Protein AF-A0A954LJE1-F1 (afdb_monomer_lite)

pLDDT: mean 83.96, std 15.42, range [31.02, 98.69]

Foldseek 3Di:
DPPDVPLLVVCLVPVLDLVSLQVVLVVCVVVVVPLLSVLLVLQNVLVVCCVVCVDPSNVVSVVSNCVSCVPCVCVVLVPPPVCVVQDDPVAWDFDDGSSFRAEIEHEPVVCLVCVLVSCVSGVNHQEYEYEPQAPCLQVLLADLSLQSHQHYEYPYDYDLVSLLSNLARLSNQNHAEYEYEDDDDDDDDLLSSLLSNLQRPNHPNHQAYEDEYQVQPDPVVSQVSQVSSCVSNVHNHYDYDYNPPPPDPDDPDDAFWDWDADPVGWTKIWGWDVPDVVIWIWIWTAHPVRHTDPDIDIGDDDD

Secondary structure (DSSP, 8-state):
----HHHHHHHHHSTT-SHHHHHHHHHHHHTT-HHHHHHHHHHHHHGGGTT-TTSHHHHHHHHHHHHHHHHHHHHHHT--HHHHTT--TTT-EEEEETTEEEEEEEEHHHHHHHHHHHHHH-TT--EEEEE--TT-HHHHHT-GGGGG-SEEEE-S---HHHHHHHHT-TT-TT--EEEEE----SS--HHHHHHHHHT-SS-TT--EEEEEETT---HHHHHHHHHHHHHHHTSS-EEEEESSS---S--S---S-EEEE-TTS-EEEEEEETTSSS-EEEEEEE-TTSPEEEEEEEEEPP-

Sequence (303 aa):
MPLTDPFIQAIADDPYDDVPRLVFADWLEEQGETERAELIRVQCELEPMRDLYEIERATELHKREEELLREYKDAWLAIPKSYKSHFSWHNVSIEFRRGFPDLFLIPTRTFLEIGSKVLKRFPTIRRLVLFRVHGYGQRLAECKALQHVPELELACWYSDEDAEAIATSPHLSQLQVLELWLGRRGALHNSQLCRIMGASEAWPQLRELTVLNPDGLNEKSRRRLAKVANQAAGREVAVYRRGYPELFPFAADFWYTFPGYLPDGRMAMAAEDHSTDPPSLCVITFNKRGVQTKDTFYVSLPD

Structure (mmCIF, N/CA/C/O backbone):
data_AF-A0A954LJE1-F1
#
_entry.id   AF-A0A954LJE1-F1
#
loop_
_atom_site.group_PDB
_atom_site.id
_atom_site.type_symbol
_atom_site.label_atom_id
_atom_site.label_alt_id
_atom_site.label_comp_id
_atom_site.label_asym_id
_atom_site.label_entity_id
_atom_site.label_seq_id
_atom_site.pdbx_PDB_ins_code
_atom_site.Cartn_x
_atom_site.Cartn_y
_atom_site.Cartn_z
_atom_site.occupancy
_atom_site.B_iso_or_equiv
_atom_site.auth_seq_id
_atom_site.auth_comp_id
_atom_site.auth_asym_id
_atom_site.auth_atom_id
_atom_site.pdbx_PDB_model_num
ATOM 1 N N . MET A 1 1 ? -1.433 -8.700 19.923 1.00 50.72 1 MET A N 1
ATOM 2 C CA . MET A 1 1 ? -2.812 -9.213 19.990 1.00 50.72 1 MET A CA 1
ATOM 3 C C . MET A 1 1 ? -2.944 -10.428 19.077 1.00 50.72 1 MET A C 1
ATOM 5 O O . MET A 1 1 ? -2.757 -10.240 17.879 1.00 50.72 1 MET A O 1
ATOM 9 N N . PRO A 1 2 ? -3.203 -11.647 19.589 1.00 44.56 2 PRO A N 1
ATOM 10 C CA . PRO A 1 2 ? -3.714 -12.741 18.771 1.00 44.56 2 PRO A CA 1
ATOM 11 C C . PRO A 1 2 ? -5.235 -12.549 18.669 1.00 44.56 2 PRO A C 1
ATOM 13 O O . PRO A 1 2 ? -5.995 -13.116 19.444 1.00 44.56 2 PRO A O 1
ATOM 16 N N . LEU A 1 3 ? -5.668 -11.623 17.813 1.00 49.56 3 LEU A N 1
ATOM 17 C CA . LEU A 1 3 ? -7.088 -11.371 17.563 1.00 49.56 3 LEU A CA 1
ATOM 18 C C . LEU A 1 3 ? -7.575 -12.398 16.540 1.00 49.56 3 LEU A C 1
ATOM 20 O O . LEU A 1 3 ? -7.052 -12.418 15.431 1.00 49.56 3 LEU A O 1
ATOM 24 N N . THR A 1 4 ? -8.502 -13.258 16.970 1.00 57.38 4 THR A N 1
ATOM 25 C CA . THR A 1 4 ? -9.500 -13.973 16.150 1.00 57.38 4 THR A CA 1
ATOM 26 C C . THR A 1 4 ? -9.101 -14.246 14.690 1.00 57.38 4 THR A C 1
ATOM 28 O O . THR A 1 4 ? -9.541 -13.567 13.763 1.00 57.38 4 THR A O 1
ATOM 31 N N . ASP A 1 5 ? -8.305 -15.307 14.516 1.00 71.06 5 ASP A N 1
ATOM 32 C CA . ASP A 1 5 ? -7.796 -15.853 13.243 1.00 71.06 5 ASP A CA 1
ATOM 33 C C . ASP A 1 5 ? -8.815 -15.804 12.075 1.00 71.06 5 ASP A C 1
ATOM 35 O O . ASP A 1 5 ? -8.471 -15.284 11.016 1.00 71.06 5 ASP A O 1
ATOM 39 N N . PRO A 1 6 ? -10.102 -16.190 12.248 1.00 85.31 6 PRO A N 1
ATOM 40 C CA . PRO A 1 6 ? -11.026 -16.265 11.115 1.00 85.31 6 PRO A CA 1
ATOM 41 C C . PRO A 1 6 ? -11.419 -14.908 10.520 1.00 85.31 6 PRO A C 1
ATOM 43 O O . PRO A 1 6 ? -11.533 -14.796 9.303 1.00 85.31 6 PRO A O 1
ATOM 46 N N . PHE A 1 7 ? -11.623 -13.874 11.347 1.00 88.94 7 PHE A N 1
ATOM 47 C CA . PHE A 1 7 ? -12.014 -12.550 10.844 1.00 88.94 7 PHE A CA 1
ATOM 48 C C . PHE A 1 7 ? -10.870 -11.906 10.074 1.00 88.94 7 PHE A C 1
ATOM 50 O O . PHE A 1 7 ? -11.056 -11.417 8.966 1.00 88.94 7 PHE A O 1
ATOM 57 N N . ILE A 1 8 ? -9.669 -11.940 10.652 1.00 88.31 8 ILE A N 1
ATOM 58 C CA . ILE A 1 8 ? -8.484 -11.370 10.016 1.00 88.31 8 ILE A CA 1
ATOM 59 C C . ILE A 1 8 ? -8.143 -12.127 8.732 1.00 88.31 8 ILE A C 1
ATOM 61 O O . ILE A 1 8 ? -7.794 -11.489 7.743 1.00 88.31 8 ILE A O 1
ATOM 65 N N . GLN A 1 9 ? -8.291 -13.455 8.725 1.00 88.44 9 GLN A N 1
ATOM 66 C CA . GLN A 1 9 ? -8.097 -14.253 7.521 1.00 88.44 9 GLN A CA 1
ATOM 67 C C . GLN A 1 9 ? -9.116 -13.887 6.435 1.00 88.44 9 GLN A C 1
ATOM 69 O O . GLN A 1 9 ? -8.705 -13.601 5.319 1.00 88.44 9 GLN A O 1
ATOM 74 N N . ALA A 1 10 ? -10.410 -13.781 6.761 1.00 91.75 10 ALA A N 1
ATOM 75 C CA . ALA A 1 10 ? -11.436 -13.377 5.794 1.00 91.75 10 ALA A CA 1
ATOM 76 C C . ALA A 1 10 ? -11.167 -11.984 5.190 1.00 91.75 10 ALA A C 1
ATOM 78 O O . ALA A 1 10 ? -11.330 -11.779 3.991 1.00 91.75 10 ALA A O 1
ATOM 79 N N . ILE A 1 11 ? -10.703 -11.036 6.010 1.00 92.94 11 ILE A N 1
ATOM 80 C CA . ILE A 1 11 ? -10.342 -9.675 5.579 1.00 92.94 11 ILE A CA 1
ATOM 81 C C . ILE A 1 11 ? -9.078 -9.665 4.704 1.00 92.94 11 ILE A C 1
ATOM 83 O O . ILE A 1 11 ? -8.952 -8.817 3.819 1.00 92.94 11 ILE A O 1
ATOM 87 N N . ALA A 1 12 ? -8.129 -10.569 4.965 1.00 89.38 12 ALA A N 1
ATOM 88 C CA . ALA A 1 12 ? -6.913 -10.721 4.169 1.00 89.38 12 ALA A CA 1
ATOM 89 C C . ALA A 1 12 ? -7.170 -11.452 2.838 1.00 89.38 12 ALA A C 1
ATOM 91 O O . ALA A 1 12 ? -6.533 -11.121 1.839 1.00 89.38 12 ALA A O 1
ATOM 92 N N . ASP A 1 13 ? -8.105 -12.406 2.821 1.00 88.81 13 ASP A N 1
ATOM 93 C CA . ASP A 1 13 ? -8.501 -13.162 1.629 1.00 88.81 13 ASP A CA 1
ATOM 94 C C . ASP A 1 13 ? -9.258 -12.283 0.618 1.00 88.81 13 ASP A C 1
ATOM 96 O O . ASP A 1 13 ? -9.052 -12.436 -0.588 1.00 88.81 13 ASP A O 1
ATOM 100 N N . ASP A 1 14 ? -10.073 -11.330 1.093 1.00 88.69 14 ASP A N 1
ATOM 101 C CA . ASP A 1 14 ? -10.706 -10.301 0.256 1.00 88.69 14 ASP A CA 1
ATOM 102 C C . ASP A 1 14 ? -10.420 -8.873 0.774 1.00 88.69 14 ASP A C 1
ATOM 104 O O . ASP A 1 14 ? -11.173 -8.293 1.572 1.00 88.69 14 ASP A O 1
ATOM 108 N N . PRO A 1 15 ? -9.307 -8.254 0.334 1.00 87.06 15 PRO A N 1
ATOM 109 C CA . PRO A 1 15 ? -8.880 -6.969 0.864 1.00 87.06 15 PRO A CA 1
ATOM 110 C C . PRO A 1 15 ? -9.713 -5.766 0.379 1.00 87.06 15 PRO A C 1
ATOM 112 O O . PRO A 1 15 ? -9.520 -4.657 0.887 1.00 87.06 15 PRO A O 1
ATOM 115 N N . TYR A 1 16 ? -10.620 -5.953 -0.586 1.00 87.56 16 TYR A N 1
ATOM 116 C CA . TYR A 1 16 ? -11.467 -4.875 -1.110 1.00 87.56 16 TYR A CA 1
ATOM 117 C C . TYR A 1 16 ? -12.931 -4.984 -0.666 1.00 87.56 16 TYR A C 1
ATOM 119 O O . TYR A 1 16 ? -13.651 -3.999 -0.813 1.00 87.56 16 TYR A O 1
ATOM 127 N N . ASP A 1 17 ? -13.359 -6.125 -0.117 1.00 93.25 17 ASP A N 1
ATOM 128 C CA . ASP A 1 17 ? -14.709 -6.299 0.424 1.00 93.25 17 ASP A CA 1
ATOM 129 C C . ASP A 1 17 ? -14.855 -5.684 1.827 1.00 93.25 17 ASP A C 1
ATOM 131 O O . ASP A 1 17 ? -14.187 -6.074 2.790 1.00 93.25 17 ASP A O 1
ATOM 135 N N . ASP A 1 18 ? -15.759 -4.721 1.971 1.00 96.88 18 ASP A N 1
ATOM 136 C CA . ASP A 1 18 ? -16.034 -4.088 3.259 1.00 96.88 18 ASP A CA 1
ATOM 137 C C . ASP A 1 18 ? -16.899 -4.974 4.175 1.00 96.88 18 ASP A C 1
ATOM 139 O O . ASP A 1 18 ? -16.860 -4.805 5.393 1.00 96.88 18 ASP A O 1
ATOM 143 N N . VAL A 1 19 ? -17.622 -5.971 3.649 1.00 96.31 19 VAL A N 1
ATOM 144 C CA . VAL A 1 19 ? -18.514 -6.842 4.438 1.00 96.31 19 VAL A CA 1
ATOM 145 C C . VAL A 1 19 ? -17.803 -7.534 5.610 1.00 96.31 19 VAL A C 1
ATOM 147 O O . VAL A 1 19 ? -18.247 -7.346 6.747 1.00 96.31 19 VAL A O 1
ATOM 150 N N . PRO A 1 20 ? -16.701 -8.292 5.427 1.00 95.62 20 PRO A N 1
ATOM 151 C CA . PRO A 1 20 ? -16.022 -8.940 6.551 1.00 95.62 20 PRO A CA 1
ATOM 152 C C . PRO A 1 20 ? -15.455 -7.928 7.558 1.00 95.62 20 PRO A C 1
ATOM 154 O O . PRO A 1 20 ? -15.331 -8.239 8.744 1.00 95.62 20 PRO A O 1
ATOM 157 N N . ARG A 1 21 ? -15.149 -6.704 7.111 1.00 96.31 21 ARG A N 1
ATOM 158 C CA . ARG A 1 21 ? -14.645 -5.620 7.964 1.00 96.31 21 ARG A CA 1
ATOM 159 C C . ARG A 1 21 ? -15.755 -5.058 8.845 1.00 96.31 21 ARG A C 1
ATOM 161 O O . ARG A 1 21 ? -15.552 -4.916 10.047 1.00 96.31 21 ARG A O 1
ATOM 168 N N . LEU A 1 22 ? -16.930 -4.802 8.276 1.00 97.56 22 LEU A N 1
ATOM 169 C CA . LEU A 1 22 ? -18.091 -4.294 9.008 1.00 97.56 22 LEU A CA 1
ATOM 170 C C . LEU A 1 22 ? -18.623 -5.318 10.017 1.00 97.56 22 LEU A C 1
ATOM 172 O O . LEU A 1 22 ? -18.879 -4.953 11.159 1.00 97.56 22 LEU A O 1
ATOM 176 N N . VAL A 1 23 ? -18.667 -6.607 9.658 1.00 96.56 23 VAL A N 1
ATOM 177 C CA . VAL A 1 23 ? -19.014 -7.678 10.614 1.00 96.56 23 VAL A CA 1
ATOM 178 C C . VAL A 1 23 ? -18.016 -7.724 11.776 1.00 96.56 23 VAL A C 1
ATOM 180 O O . VAL A 1 23 ? -18.399 -7.906 12.931 1.00 96.56 23 VAL A O 1
ATOM 183 N N . PHE A 1 24 ? -16.722 -7.538 11.500 1.00 95.69 24 PHE A N 1
ATOM 184 C CA . PHE A 1 24 ? -15.717 -7.468 12.557 1.00 95.69 24 PHE A CA 1
ATOM 185 C C . PHE A 1 24 ? -15.852 -6.205 13.420 1.00 95.69 24 PHE A C 1
ATOM 187 O O . PHE A 1 24 ? -15.592 -6.270 14.620 1.00 95.69 24 PHE A O 1
ATOM 194 N N . ALA A 1 25 ? -16.273 -5.075 12.846 1.00 97.38 25 ALA A N 1
ATOM 195 C CA . ALA A 1 25 ? -16.573 -3.861 13.602 1.00 97.38 25 ALA A CA 1
ATOM 196 C C . ALA A 1 25 ? -17.740 -4.076 14.579 1.00 97.38 25 ALA A C 1
ATOM 198 O O . ALA A 1 25 ? -17.614 -3.707 15.743 1.00 97.38 25 ALA A O 1
ATOM 199 N N . ASP A 1 26 ? -18.817 -4.739 14.148 1.00 97.56 26 ASP A N 1
ATOM 200 C CA . ASP A 1 26 ? -19.941 -5.091 15.028 1.00 97.56 26 ASP A CA 1
ATOM 201 C C . ASP A 1 26 ? -19.469 -5.967 16.198 1.00 97.56 26 ASP A C 1
ATOM 203 O O . ASP A 1 26 ? -19.744 -5.674 17.361 1.00 97.56 26 ASP A O 1
ATOM 207 N N . TRP A 1 27 ? -18.661 -6.992 15.908 1.00 95.88 27 TRP A N 1
ATOM 208 C CA . TRP A 1 27 ? -18.078 -7.838 16.949 1.00 95.88 27 TRP A CA 1
ATOM 209 C C . TRP A 1 27 ? -17.175 -7.052 17.914 1.00 95.88 27 TRP A C 1
ATOM 211 O O . TRP A 1 27 ? -17.244 -7.264 19.123 1.00 95.88 27 TRP A O 1
ATOM 221 N N . LEU A 1 28 ? -16.330 -6.142 17.415 1.00 95.75 28 LEU A N 1
ATOM 222 C CA . LEU A 1 28 ? -15.468 -5.304 18.258 1.00 95.75 28 LEU A CA 1
ATOM 223 C C . LEU A 1 28 ? -16.286 -4.423 19.206 1.00 95.75 28 LEU A C 1
ATOM 225 O O . LEU A 1 28 ? -15.952 -4.323 20.385 1.00 95.75 28 LEU A O 1
ATOM 229 N N . GLU A 1 29 ? -17.365 -3.825 18.712 1.00 97.06 29 GLU A N 1
ATOM 230 C CA . GLU A 1 29 ? -18.271 -3.007 19.515 1.00 97.06 29 GLU A CA 1
ATOM 231 C C . GLU A 1 29 ? -18.938 -3.827 20.630 1.00 97.06 29 GLU A C 1
ATOM 233 O O . GLU A 1 29 ? -18.959 -3.387 21.780 1.00 97.06 29 GLU A O 1
ATOM 238 N N . GLU A 1 30 ? -19.365 -5.064 20.346 1.00 96.62 30 GLU A N 1
ATOM 239 C CA . GLU A 1 30 ? -19.864 -6.002 21.365 1.00 96.62 30 GLU A CA 1
ATOM 240 C C . GLU A 1 30 ? -18.806 -6.364 22.424 1.00 96.62 30 GLU A C 1
ATOM 242 O O . GLU A 1 30 ? -19.151 -6.654 23.571 1.00 96.62 30 GLU A O 1
ATOM 247 N N . GLN A 1 31 ? -17.518 -6.344 22.063 1.00 95.00 31 GLN A N 1
ATOM 248 C CA . GLN A 1 31 ? -16.405 -6.547 23.000 1.00 95.00 31 GLN A CA 1
ATOM 249 C C . GLN A 1 31 ? -15.984 -5.264 23.743 1.00 95.00 31 GLN A C 1
ATOM 251 O O . GLN A 1 31 ? -15.065 -5.313 24.562 1.00 95.00 31 GLN A O 1
ATOM 256 N N . GLY A 1 32 ? -16.636 -4.126 23.482 1.00 96.56 32 GLY A N 1
ATOM 257 C CA . GLY A 1 32 ? -16.289 -2.828 24.066 1.00 96.56 32 GLY A CA 1
ATOM 258 C C . GLY A 1 32 ? -15.096 -2.128 23.404 1.00 96.56 32 GLY A C 1
ATOM 259 O O . GLY A 1 32 ? -14.603 -1.142 23.939 1.00 96.56 32 GLY A O 1
ATOM 260 N N . GLU A 1 33 ? -14.630 -2.603 22.247 1.00 95.75 33 GLU A N 1
ATOM 261 C CA . GLU A 1 33 ? -13.571 -1.984 21.430 1.00 95.75 33 GLU A CA 1
ATOM 262 C C . GLU A 1 33 ? -14.184 -0.957 20.454 1.00 95.75 33 GLU A C 1
ATOM 264 O O . GLU A 1 33 ? -14.006 -1.026 19.231 1.00 95.75 33 GLU A O 1
ATOM 269 N N . THR A 1 34 ? -14.951 -0.013 21.005 1.00 97.56 34 THR A N 1
ATOM 270 C CA . THR A 1 34 ? -15.806 0.930 20.267 1.00 97.56 34 THR A CA 1
ATOM 271 C C . THR A 1 34 ? -15.045 1.799 19.271 1.00 97.56 34 THR A C 1
ATOM 273 O O . THR A 1 34 ? -15.463 1.941 18.127 1.00 97.56 34 THR A O 1
ATOM 276 N N . GLU A 1 35 ? -13.886 2.324 19.649 1.00 98.25 35 GLU A N 1
ATOM 277 C CA . GLU A 1 35 ? -13.092 3.238 18.825 1.00 98.25 35 GLU A CA 1
ATOM 278 C C . GLU A 1 35 ? -12.444 2.515 17.644 1.00 98.25 35 GLU A C 1
ATOM 280 O O . GLU A 1 35 ? -12.247 3.086 16.570 1.00 98.25 35 GLU A O 1
ATOM 285 N N . ARG A 1 36 ? -12.142 1.223 17.817 1.00 96.56 36 ARG A N 1
ATOM 286 C CA . ARG A 1 36 ? -11.609 0.397 16.736 1.00 96.56 36 ARG A CA 1
ATOM 287 C C . ARG A 1 36 ? -12.704 -0.002 15.750 1.00 96.56 36 ARG A C 1
ATOM 289 O O . ARG A 1 36 ? -12.455 0.011 14.545 1.00 96.56 36 ARG A O 1
ATOM 296 N N . ALA A 1 37 ? -13.899 -0.324 16.248 1.00 98.06 37 ALA A N 1
ATOM 297 C CA . ALA A 1 37 ? -15.082 -0.526 15.414 1.00 98.06 37 ALA A CA 1
ATOM 298 C C . ALA A 1 37 ? -15.420 0.744 14.617 1.00 98.06 37 ALA A C 1
ATOM 300 O O . ALA A 1 37 ? -15.665 0.683 13.411 1.00 98.06 37 ALA A O 1
ATOM 301 N N . GLU A 1 38 ? -15.362 1.904 15.272 1.00 98.56 38 GLU A N 1
ATOM 302 C CA . GLU A 1 38 ? -15.606 3.200 14.649 1.00 98.56 38 GLU A CA 1
ATOM 303 C C . GLU A 1 38 ? -14.599 3.501 13.535 1.00 98.56 38 GLU A C 1
ATOM 305 O O . GLU A 1 38 ? -15.024 3.838 12.431 1.00 98.56 38 GLU A O 1
ATOM 310 N N . LEU A 1 39 ? -13.290 3.305 13.764 1.00 98.56 39 LEU A N 1
ATOM 311 C CA . LEU A 1 39 ? -12.283 3.504 12.715 1.00 98.56 39 LEU A CA 1
ATOM 312 C C . LEU A 1 39 ? -12.599 2.666 11.471 1.00 98.56 39 LEU A C 1
ATOM 314 O O . LEU A 1 39 ? -12.500 3.173 10.355 1.00 98.56 39 LEU A O 1
ATOM 318 N N . ILE A 1 40 ? -12.980 1.394 11.641 1.00 98.19 40 ILE A N 1
ATOM 319 C CA . ILE A 1 40 ? -13.330 0.530 10.507 1.00 98.19 40 ILE A CA 1
ATOM 320 C C . ILE A 1 40 ? -14.475 1.152 9.706 1.00 98.19 40 ILE A C 1
ATOM 322 O O . ILE A 1 40 ? -14.341 1.308 8.493 1.00 98.19 40 ILE A O 1
ATOM 326 N N . ARG A 1 41 ? -15.569 1.544 10.366 1.00 98.69 41 ARG A N 1
ATOM 327 C CA . ARG A 1 41 ? -16.746 2.119 9.697 1.00 98.69 41 ARG A CA 1
ATOM 328 C C . ARG A 1 41 ? -16.417 3.444 9.008 1.00 98.69 41 ARG A C 1
ATOM 330 O O . ARG A 1 41 ? -16.741 3.596 7.834 1.00 98.69 41 ARG A O 1
ATOM 337 N N . VAL A 1 42 ? -15.701 4.340 9.694 1.00 98.50 42 VAL A N 1
ATOM 338 C CA . VAL A 1 42 ? -15.233 5.626 9.148 1.00 98.50 42 VAL A CA 1
ATOM 339 C C . VAL A 1 42 ? -14.403 5.406 7.889 1.00 98.50 42 VAL A C 1
ATOM 341 O O . VAL A 1 42 ? -14.683 6.003 6.854 1.00 98.50 42 VAL A O 1
ATOM 344 N N . GLN A 1 43 ? -13.402 4.525 7.945 1.00 98.12 43 GLN A N 1
ATOM 345 C CA . GLN A 1 43 ? -12.514 4.315 6.807 1.00 98.12 43 GLN A CA 1
ATOM 346 C C . GLN A 1 43 ? -13.183 3.548 5.655 1.00 98.12 43 GLN A C 1
ATOM 348 O O . GLN A 1 43 ? -12.831 3.805 4.508 1.00 98.12 43 GLN A O 1
ATOM 353 N N . CYS A 1 44 ? -14.125 2.633 5.924 1.00 98.19 44 CYS A N 1
ATOM 354 C CA . CYS A 1 44 ? -14.910 1.974 4.869 1.00 98.19 44 CYS A CA 1
ATOM 355 C C . CYS A 1 44 ? -15.824 2.978 4.153 1.00 98.19 44 CYS A C 1
ATOM 357 O O . CYS A 1 44 ? -15.878 2.988 2.928 1.00 98.19 44 CYS A O 1
ATOM 359 N N . GLU A 1 45 ? -16.496 3.860 4.901 1.00 97.94 45 GLU A N 1
ATOM 360 C CA . GLU A 1 45 ? -17.335 4.914 4.320 1.00 97.94 45 GLU A CA 1
ATOM 361 C C . GLU A 1 45 ? -16.504 5.930 3.521 1.00 97.94 45 GLU A C 1
ATOM 363 O O . GLU A 1 45 ? -16.919 6.365 2.448 1.00 97.94 45 GLU A O 1
ATOM 368 N N . LEU A 1 46 ? -15.315 6.279 4.020 1.00 95.56 46 LEU A N 1
ATOM 369 C CA . LEU A 1 46 ? -14.424 7.252 3.392 1.00 95.56 46 LEU A CA 1
ATOM 370 C C . LEU A 1 46 ? -13.812 6.740 2.082 1.00 95.56 46 LEU A C 1
ATOM 372 O O . LEU A 1 46 ? -13.647 7.518 1.148 1.00 95.56 46 LEU A O 1
ATOM 376 N N . GLU A 1 47 ? -13.474 5.453 1.983 1.00 94.06 47 GLU A N 1
ATOM 377 C CA . GLU A 1 47 ? -12.685 4.912 0.869 1.00 94.06 47 GLU A CA 1
ATOM 378 C C . GLU A 1 47 ? -13.205 5.231 -0.552 1.00 94.06 47 GLU A C 1
ATOM 380 O O . GLU A 1 47 ? -12.386 5.630 -1.382 1.00 94.06 47 GLU A O 1
ATOM 385 N N . PRO A 1 48 ? -14.512 5.137 -0.880 1.00 93.75 48 PRO A N 1
ATOM 386 C CA . PRO A 1 48 ? -15.010 5.491 -2.216 1.00 93.75 48 PRO A CA 1
ATOM 387 C C . PRO A 1 48 ? -14.923 6.989 -2.559 1.00 93.75 48 PRO A C 1
ATOM 389 O O . PRO A 1 48 ? -15.050 7.341 -3.730 1.00 93.75 48 PRO A O 1
ATOM 392 N N . MET A 1 49 ? -14.733 7.868 -1.571 1.00 92.62 49 MET A N 1
ATOM 393 C CA . MET A 1 49 ? -14.724 9.328 -1.740 1.00 92.62 49 MET A CA 1
ATOM 394 C C . MET A 1 49 ? -13.484 10.000 -1.143 1.00 92.62 49 MET A C 1
ATOM 396 O O . MET A 1 49 ? -13.455 11.218 -0.992 1.00 92.62 49 MET A O 1
ATOM 400 N N . ARG A 1 50 ? -12.459 9.217 -0.799 1.00 89.50 50 ARG A N 1
ATOM 401 C CA . ARG A 1 50 ? -11.314 9.688 -0.018 1.00 89.50 50 ARG A CA 1
ATOM 402 C C . ARG A 1 50 ? -10.590 10.867 -0.662 1.00 89.50 50 ARG A C 1
ATOM 404 O O . ARG A 1 50 ? -10.162 11.765 0.053 1.00 89.50 50 ARG A O 1
ATOM 411 N N . ASP A 1 51 ? -10.486 10.870 -1.985 1.00 81.12 51 ASP A N 1
ATOM 412 C CA . ASP A 1 51 ? -9.764 11.907 -2.728 1.00 81.12 51 ASP A CA 1
ATOM 413 C C . ASP A 1 51 ? -10.674 13.085 -3.152 1.00 81.12 51 ASP A C 1
ATOM 415 O O . ASP A 1 51 ? -10.212 14.023 -3.795 1.00 81.12 51 ASP A O 1
ATOM 419 N N . LEU A 1 52 ? -11.965 13.059 -2.793 1.00 80.81 52 LEU A N 1
ATOM 420 C CA . LEU A 1 52 ? -12.965 14.077 -3.142 1.00 80.81 52 LEU A CA 1
ATOM 421 C C . LEU A 1 52 ? -13.192 15.038 -1.966 1.00 80.81 52 LEU A C 1
ATOM 423 O O . LEU A 1 52 ? -14.250 15.046 -1.331 1.00 80.81 52 LEU A O 1
ATOM 427 N N . TYR A 1 53 ? -12.172 15.834 -1.647 1.00 73.81 53 TYR A N 1
ATOM 428 C CA . TYR A 1 53 ? -12.167 16.763 -0.508 1.00 73.81 53 TYR A CA 1
ATOM 429 C C . TYR A 1 53 ? -13.251 17.849 -0.583 1.00 73.81 53 TYR A C 1
ATOM 431 O O . TYR A 1 53 ? -13.620 18.432 0.433 1.00 73.81 53 TYR A O 1
ATOM 439 N N . GLU A 1 54 ? -13.800 18.116 -1.766 1.00 79.19 54 GLU A N 1
ATOM 440 C CA . GLU A 1 54 ? -14.937 19.017 -1.953 1.00 79.19 54 GLU A CA 1
ATOM 441 C C . GLU A 1 54 ? -16.248 18.487 -1.348 1.00 79.19 54 GLU A C 1
ATOM 443 O O . GLU A 1 54 ? -17.205 19.246 -1.185 1.00 79.19 54 GLU A O 1
ATOM 448 N N . ILE A 1 55 ? -16.311 17.193 -1.021 1.00 84.81 55 ILE A N 1
ATOM 449 C CA . ILE A 1 55 ? -17.457 16.578 -0.358 1.00 84.81 55 ILE A CA 1
ATOM 450 C C . ILE A 1 55 ? -17.339 16.826 1.150 1.00 84.81 55 ILE A C 1
ATOM 452 O O . ILE A 1 55 ? -16.418 16.342 1.807 1.00 84.81 55 ILE A O 1
ATOM 456 N N . GLU A 1 56 ? -18.320 17.530 1.723 1.00 91.25 56 GLU A N 1
ATOM 457 C CA . GLU A 1 56 ? -18.384 17.831 3.165 1.00 91.25 56 GLU A CA 1
ATOM 458 C C . GLU A 1 56 ? -18.250 16.561 4.016 1.00 91.25 56 GLU A C 1
ATOM 460 O O . GLU A 1 56 ? -17.428 16.503 4.928 1.00 91.25 56 GLU A O 1
ATOM 465 N N . ARG A 1 57 ? -18.961 15.491 3.635 1.00 94.06 57 ARG A N 1
ATOM 466 C CA . ARG A 1 57 ? -18.876 14.194 4.313 1.00 94.06 57 ARG A CA 1
ATOM 467 C C . ARG A 1 57 ? -17.472 13.579 4.274 1.00 94.06 57 ARG A C 1
ATOM 469 O O . ARG A 1 57 ? -17.040 13.013 5.273 1.00 94.06 57 ARG A O 1
ATOM 476 N N . ALA A 1 58 ? -16.747 13.701 3.160 1.00 86.12 58 ALA A N 1
ATOM 477 C CA . ALA A 1 58 ? -15.370 13.216 3.070 1.00 86.12 58 ALA A CA 1
ATOM 478 C C . ALA A 1 58 ? -14.460 13.997 4.030 1.00 86.12 58 ALA A C 1
ATOM 480 O O . ALA A 1 58 ? -13.671 13.396 4.753 1.00 86.12 58 ALA A O 1
ATOM 481 N N . THR A 1 59 ? -14.632 15.320 4.108 1.00 88.81 59 THR A N 1
ATOM 482 C CA . THR A 1 59 ? -13.897 16.181 5.050 1.00 88.81 59 THR A CA 1
ATOM 483 C C . THR A 1 59 ? -14.177 15.809 6.512 1.00 88.81 59 THR A C 1
ATOM 485 O O . THR A 1 59 ? -13.244 15.685 7.307 1.00 88.81 59 THR A O 1
ATOM 488 N N . GLU A 1 60 ? -15.441 15.576 6.880 1.00 92.62 60 GLU A N 1
ATOM 489 C CA . GLU A 1 60 ? -15.818 15.109 8.224 1.00 92.62 60 GLU A CA 1
ATOM 490 C C . GLU A 1 60 ? -15.169 13.765 8.579 1.00 92.62 60 GLU A C 1
ATOM 492 O O . GLU A 1 60 ? -14.626 13.600 9.674 1.00 92.62 60 GLU A O 1
ATOM 497 N N . LEU A 1 61 ? -15.219 12.804 7.652 1.00 93.69 61 LEU A N 1
ATOM 498 C CA . LEU A 1 61 ? -14.660 11.468 7.839 1.00 93.69 61 LEU A CA 1
ATOM 499 C C . LEU A 1 61 ? -13.132 11.497 7.944 1.00 93.69 61 LEU A C 1
ATOM 501 O O . LEU A 1 61 ? -12.586 10.809 8.803 1.00 93.69 61 LEU A O 1
ATOM 505 N N . HIS A 1 62 ? -12.444 12.320 7.144 1.00 90.81 62 HIS A N 1
ATOM 506 C CA . HIS A 1 62 ? -10.997 12.551 7.266 1.00 90.81 62 HIS A CA 1
ATOM 507 C C . HIS A 1 62 ? -10.631 13.112 8.636 1.00 90.81 62 HIS A C 1
ATOM 509 O O . HIS A 1 62 ? -9.730 12.597 9.296 1.00 90.81 62 HIS A O 1
ATOM 515 N N . LYS A 1 63 ? -11.370 14.124 9.109 1.00 91.50 63 LYS A N 1
ATOM 516 C CA . LYS A 1 63 ? -11.152 14.691 10.443 1.00 91.50 63 LYS A CA 1
ATOM 517 C C . LYS A 1 63 ? -11.325 13.629 11.530 1.00 91.50 63 LYS A C 1
ATOM 519 O O . LYS A 1 63 ? -10.496 13.531 12.435 1.00 91.50 63 LYS A O 1
ATOM 524 N N . ARG A 1 64 ? -12.376 12.807 11.438 1.00 96.38 64 ARG A N 1
ATOM 525 C CA . ARG A 1 64 ? -12.626 11.751 12.425 1.00 96.38 64 ARG A CA 1
ATOM 526 C C . ARG A 1 64 ? -11.577 10.638 12.373 1.00 96.38 64 ARG A C 1
ATOM 528 O O . ARG A 1 64 ? -11.142 10.158 13.418 1.00 96.38 64 ARG A O 1
ATOM 535 N N . GLU A 1 65 ? -11.153 10.244 11.176 1.00 96.00 65 GLU A N 1
ATOM 536 C CA . GLU A 1 65 ? -10.038 9.319 10.962 1.00 96.00 65 GLU A CA 1
ATOM 537 C C . GLU A 1 65 ? -8.759 9.838 11.631 1.00 96.00 65 GLU A C 1
ATOM 539 O O . GLU A 1 65 ? -8.095 9.085 12.348 1.00 96.00 65 GLU A O 1
ATOM 544 N N . GLU A 1 66 ? -8.430 11.117 11.439 1.00 92.50 66 GLU A N 1
ATOM 545 C CA . GLU A 1 66 ? -7.244 11.732 12.029 1.00 92.50 66 GLU A CA 1
ATOM 546 C C . GLU A 1 66 ? -7.302 11.715 13.562 1.00 92.50 66 GLU A C 1
ATOM 548 O O . GLU A 1 66 ? -6.330 11.316 14.203 1.00 92.50 66 GLU A O 1
ATOM 553 N N . GLU A 1 67 ? -8.437 12.091 14.157 1.00 93.50 67 GLU A N 1
ATOM 554 C CA . GLU A 1 67 ? -8.649 12.048 15.610 1.00 93.50 67 GLU A CA 1
ATOM 555 C C . GLU A 1 67 ? -8.420 10.638 16.178 1.00 93.50 67 GLU A C 1
ATOM 557 O O . GLU A 1 67 ? -7.657 10.465 17.131 1.00 93.50 67 GLU A O 1
ATOM 562 N N . LEU A 1 68 ? -9.034 9.621 15.562 1.00 96.50 68 LEU A N 1
ATOM 563 C CA . LEU A 1 68 ? -8.912 8.226 15.988 1.00 96.50 68 LEU A CA 1
ATOM 564 C C . LEU A 1 68 ? -7.475 7.706 15.836 1.00 96.50 68 LEU A C 1
ATOM 566 O O . LEU A 1 68 ? -6.938 7.064 16.740 1.00 96.50 68 LEU A O 1
ATOM 570 N N . LEU A 1 69 ? -6.821 7.978 14.705 1.00 93.19 69 LEU A N 1
ATOM 571 C CA . LEU A 1 69 ? -5.453 7.517 14.471 1.00 93.19 69 LEU A CA 1
ATOM 572 C C . LEU A 1 69 ? -4.436 8.262 15.339 1.00 93.19 69 LEU A C 1
ATOM 574 O O . LEU A 1 69 ? -3.458 7.652 15.766 1.00 93.19 69 LEU A O 1
ATOM 578 N N . ARG A 1 70 ? -4.647 9.545 15.635 1.00 89.81 70 ARG A N 1
ATOM 579 C CA . ARG A 1 70 ? -3.762 10.305 16.525 1.00 89.81 70 ARG A CA 1
ATOM 580 C C . ARG A 1 70 ? -3.742 9.708 17.931 1.00 89.81 70 ARG A C 1
ATOM 582 O O . ARG A 1 70 ? -2.665 9.566 18.503 1.00 89.81 70 ARG A O 1
ATOM 589 N N . GLU A 1 71 ? -4.907 9.336 18.451 1.00 93.31 71 GLU A N 1
ATOM 590 C CA . GLU A 1 71 ? -5.045 8.833 19.820 1.00 93.31 71 GLU A CA 1
ATOM 591 C C . GLU A 1 71 ? -4.684 7.342 19.940 1.00 93.31 71 GLU A C 1
ATOM 593 O O . GLU A 1 71 ? -3.947 6.938 20.840 1.00 93.31 71 GLU A O 1
ATOM 598 N N . TYR A 1 72 ? -5.153 6.499 19.012 1.00 94.06 72 TYR A N 1
ATOM 599 C CA . TYR A 1 72 ? -5.168 5.046 19.228 1.00 94.06 72 TYR A CA 1
ATOM 600 C C . TYR A 1 72 ? -4.212 4.238 18.337 1.00 94.06 72 TYR A C 1
ATOM 602 O O . TYR A 1 72 ? -3.952 3.064 18.628 1.00 94.06 72 TYR A O 1
ATOM 610 N N . LYS A 1 73 ? -3.630 4.822 17.277 1.00 90.62 73 LYS A N 1
ATOM 611 C CA . LYS A 1 73 ? -2.787 4.086 16.307 1.00 90.62 73 LYS A CA 1
ATOM 612 C C . LYS A 1 73 ? -1.637 3.329 16.965 1.00 90.62 73 LYS A C 1
ATOM 614 O O . LYS A 1 73 ? -1.409 2.158 16.653 1.00 90.62 73 LYS A O 1
ATOM 619 N N . ASP A 1 74 ? -0.923 3.973 17.882 1.00 87.94 74 ASP A N 1
ATOM 620 C CA . ASP A 1 74 ? 0.220 3.370 18.574 1.00 87.94 74 ASP A CA 1
ATOM 621 C C . ASP A 1 74 ? -0.194 2.158 19.420 1.00 87.94 74 ASP A C 1
ATOM 623 O O . ASP A 1 74 ? 0.497 1.129 19.426 1.00 87.94 74 ASP A O 1
ATOM 627 N N . ALA A 1 75 ? -1.343 2.254 20.093 1.00 90.19 75 ALA A N 1
ATOM 628 C CA . ALA A 1 75 ? -1.911 1.172 20.887 1.00 90.19 75 ALA A CA 1
ATOM 629 C C . ALA A 1 75 ? -2.353 -0.001 19.998 1.00 90.19 75 ALA A C 1
ATOM 631 O O . ALA A 1 75 ? -2.014 -1.152 20.284 1.00 90.19 75 ALA A O 1
ATOM 632 N N . TRP A 1 76 ? -3.034 0.274 18.882 1.00 92.62 76 TRP A N 1
ATOM 633 C CA . TRP A 1 76 ? -3.508 -0.757 17.954 1.00 92.62 76 TRP A CA 1
ATOM 634 C C . TRP A 1 76 ? -2.376 -1.481 17.226 1.00 92.62 76 TRP A C 1
ATOM 636 O O . TRP A 1 76 ? -2.397 -2.712 17.102 1.00 92.62 76 TRP A O 1
ATOM 646 N N . LEU A 1 77 ? -1.356 -0.746 16.776 1.00 89.12 77 LEU A N 1
ATOM 647 C CA . LEU A 1 77 ? -0.173 -1.356 16.175 1.00 89.12 77 LEU A CA 1
ATOM 648 C C . LEU A 1 77 ? 0.593 -2.190 17.211 1.00 89.12 77 LEU A C 1
ATOM 650 O O . LEU A 1 77 ? 1.097 -3.273 16.888 1.00 89.12 77 LEU A O 1
ATOM 654 N N . ALA A 1 78 ? 0.652 -1.716 18.462 1.00 86.12 78 ALA A N 1
ATOM 655 C CA . ALA A 1 78 ? 1.383 -2.346 19.557 1.00 86.12 78 ALA A CA 1
ATOM 656 C C . ALA A 1 78 ? 2.823 -2.709 19.145 1.00 86.12 78 ALA A C 1
ATOM 658 O O . ALA A 1 78 ? 3.302 -3.816 19.417 1.00 86.12 78 ALA A O 1
ATOM 659 N N . ILE A 1 79 ? 3.499 -1.798 18.428 1.00 76.38 79 ILE A N 1
ATOM 660 C CA . ILE A 1 79 ? 4.859 -2.021 17.923 1.00 76.38 79 ILE A CA 1
ATOM 661 C C . ILE A 1 79 ? 5.796 -2.222 19.120 1.00 76.38 79 ILE A C 1
ATOM 663 O O . ILE A 1 79 ? 5.899 -1.335 19.977 1.00 76.38 79 ILE A O 1
ATOM 667 N N . PRO A 1 80 ? 6.509 -3.363 19.197 1.00 72.19 80 PRO A N 1
ATOM 668 C CA . PRO A 1 80 ? 7.478 -3.598 20.256 1.00 72.19 80 PRO A CA 1
ATOM 669 C C . PRO A 1 80 ? 8.489 -2.456 20.361 1.00 72.19 80 PRO A C 1
ATOM 671 O O . PRO A 1 80 ? 9.009 -1.986 19.349 1.00 72.19 80 PRO A O 1
ATOM 674 N N . LYS A 1 81 ? 8.830 -2.051 21.593 1.00 73.81 81 LYS A N 1
ATOM 675 C CA . LYS A 1 81 ? 9.812 -0.978 21.844 1.00 73.81 81 LYS A CA 1
ATOM 676 C C . LYS A 1 81 ? 11.135 -1.192 21.094 1.00 73.81 81 LYS A C 1
ATOM 678 O O . LYS A 1 81 ? 11.724 -0.220 20.642 1.00 73.81 81 LYS A O 1
ATOM 683 N N . SER A 1 82 ? 11.557 -2.446 20.906 1.00 69.44 82 SER A N 1
ATOM 684 C CA . SER A 1 82 ? 12.757 -2.821 20.144 1.00 69.44 82 SER A CA 1
ATOM 685 C C . SER A 1 82 ? 12.726 -2.411 18.671 1.00 69.44 82 SER A C 1
ATOM 687 O O . SER A 1 82 ? 13.787 -2.250 18.080 1.00 69.44 82 SER A O 1
ATOM 689 N N . TYR A 1 83 ? 11.543 -2.222 18.083 1.00 68.31 83 TYR A N 1
ATOM 690 C CA . TYR A 1 83 ? 11.404 -1.756 16.707 1.00 68.31 83 TYR A CA 1
ATOM 691 C C . TYR A 1 83 ? 11.151 -0.251 16.611 1.00 68.31 83 TYR A C 1
ATOM 693 O O . TYR A 1 83 ? 11.316 0.294 15.526 1.00 68.31 83 TYR A O 1
ATOM 701 N N . LYS A 1 84 ? 10.804 0.445 17.708 1.00 67.88 84 LYS A N 1
ATOM 702 C CA . LYS A 1 84 ? 10.445 1.878 17.674 1.00 67.88 84 LYS A CA 1
ATOM 703 C C . LYS A 1 84 ? 11.537 2.767 17.072 1.00 67.88 84 LYS A C 1
ATOM 705 O O . LYS A 1 84 ? 11.206 3.738 16.413 1.00 67.88 84 LYS A O 1
ATOM 710 N N . SER A 1 85 ? 12.816 2.414 17.215 1.00 66.69 85 SER A N 1
ATOM 711 C CA . SER A 1 85 ? 13.923 3.148 16.579 1.00 66.69 85 SER A CA 1
ATOM 712 C C . SER A 1 85 ? 13.891 3.113 15.044 1.00 66.69 85 SER A C 1
ATOM 714 O O . SER A 1 85 ? 14.476 3.985 14.406 1.00 66.69 85 SER A O 1
ATOM 716 N N . HIS A 1 86 ? 13.215 2.128 14.442 1.00 63.47 86 HIS A N 1
ATOM 717 C CA . HIS A 1 86 ? 13.001 2.059 12.997 1.00 63.47 86 HIS A CA 1
ATOM 718 C C . HIS A 1 86 ? 11.799 2.897 12.544 1.00 63.47 86 HIS A C 1
ATOM 720 O O . HIS A 1 86 ? 11.829 3.421 11.433 1.00 63.47 86 HIS A O 1
ATOM 726 N N . PHE A 1 87 ? 10.778 3.050 13.394 1.00 60.00 87 PHE A N 1
ATOM 727 C CA . PHE A 1 87 ? 9.562 3.818 13.116 1.00 60.00 87 PHE A CA 1
ATOM 728 C C . PHE A 1 87 ? 9.784 5.304 13.407 1.00 60.00 87 PHE A C 1
ATOM 730 O O . PHE A 1 87 ? 9.486 5.805 14.487 1.00 60.00 87 PHE A O 1
ATOM 737 N N . SER A 1 88 ? 10.325 6.006 12.415 1.00 59.72 88 SER A N 1
ATOM 738 C CA . SER A 1 88 ? 10.283 7.465 12.329 1.00 59.72 88 SER A CA 1
ATOM 739 C C . SER A 1 88 ? 9.580 7.879 11.041 1.00 59.72 88 SER A C 1
ATOM 741 O O . SER A 1 88 ? 9.567 7.119 10.070 1.00 59.72 88 SER A O 1
ATOM 743 N N . TRP A 1 89 ? 9.019 9.089 11.019 1.00 48.97 89 TRP A N 1
ATOM 744 C CA . TRP A 1 89 ? 8.239 9.603 9.887 1.00 48.97 89 TRP A CA 1
ATOM 745 C C . TRP A 1 89 ? 9.020 9.645 8.559 1.00 48.97 89 TRP A C 1
ATOM 747 O O . TRP A 1 89 ? 8.425 9.577 7.493 1.00 48.97 89 TRP A O 1
ATOM 757 N N . HIS A 1 90 ? 10.356 9.685 8.607 1.00 55.12 90 HIS A N 1
ATOM 758 C CA . HIS A 1 90 ? 11.226 9.635 7.423 1.00 55.12 90 HIS A CA 1
ATOM 759 C C . HIS A 1 90 ? 11.679 8.223 7.020 1.00 55.12 90 HIS A C 1
ATOM 761 O O . HIS A 1 90 ? 12.483 8.083 6.094 1.00 55.12 90 HIS A O 1
ATOM 767 N N . ASN A 1 91 ? 11.283 7.187 7.761 1.00 72.50 91 ASN A N 1
ATOM 768 C CA . ASN A 1 91 ? 11.903 5.874 7.645 1.00 72.50 91 ASN A CA 1
ATOM 769 C C . ASN A 1 91 ? 10.869 4.757 7.513 1.00 72.50 91 ASN A C 1
ATOM 771 O O . ASN A 1 91 ? 10.848 4.093 6.488 1.00 72.50 91 ASN A O 1
ATOM 775 N N . VAL A 1 92 ? 10.004 4.544 8.502 1.00 82.56 92 VAL A N 1
ATOM 776 C CA . VAL A 1 92 ? 9.037 3.440 8.465 1.00 82.56 92 VAL A CA 1
ATOM 777 C C . VAL A 1 92 ? 7.666 3.954 8.864 1.00 82.56 92 VAL A C 1
ATOM 779 O O . VAL A 1 92 ? 7.501 4.455 9.977 1.00 82.56 92 VAL A O 1
ATOM 782 N N . SER A 1 93 ? 6.683 3.784 7.983 1.00 86.31 93 SER A N 1
ATOM 783 C CA . SER A 1 93 ? 5.290 4.126 8.254 1.00 86.31 93 SER A CA 1
ATOM 784 C C . SER A 1 93 ? 4.363 2.960 7.924 1.00 86.31 93 SER A C 1
ATOM 786 O O . SER A 1 93 ? 4.596 2.168 7.013 1.00 86.31 93 SER A O 1
ATOM 788 N N . ILE A 1 94 ? 3.309 2.844 8.727 1.00 90.94 94 ILE A N 1
ATOM 789 C CA . ILE A 1 94 ? 2.160 1.988 8.451 1.00 90.94 94 ILE A CA 1
ATOM 790 C C . ILE A 1 94 ? 0.952 2.909 8.372 1.00 90.94 94 ILE A C 1
ATOM 792 O O . ILE A 1 94 ? 0.701 3.685 9.305 1.00 90.94 94 ILE A O 1
ATOM 796 N N . GLU A 1 95 ? 0.223 2.824 7.271 1.00 92.06 95 GLU A N 1
ATOM 797 C CA . GLU A 1 95 ? -1.041 3.525 7.088 1.00 92.06 95 GLU A CA 1
ATOM 798 C C . GLU A 1 95 ? -2.198 2.559 7.296 1.00 92.06 95 GLU A C 1
ATOM 800 O O . GLU A 1 95 ? -2.128 1.375 6.945 1.00 92.06 95 GLU A O 1
ATOM 805 N N . PHE A 1 96 ? -3.255 3.083 7.909 1.00 94.62 96 PHE A N 1
ATOM 806 C CA . PHE A 1 96 ? -4.495 2.353 8.085 1.00 94.62 96 PHE A CA 1
ATOM 807 C C . PHE A 1 96 ? -5.416 2.659 6.910 1.00 94.62 96 PHE A C 1
ATOM 809 O O . PHE A 1 96 ? -5.626 3.829 6.592 1.00 94.62 96 PHE A O 1
ATOM 816 N N . ARG A 1 97 ? -5.989 1.620 6.304 1.00 94.81 97 ARG A N 1
ATOM 817 C CA . ARG A 1 97 ? -7.126 1.728 5.385 1.00 94.81 97 ARG A CA 1
ATOM 818 C C . ARG A 1 97 ? -8.200 0.747 5.820 1.00 94.81 97 ARG A C 1
ATOM 820 O O . ARG A 1 97 ? -7.895 -0.365 6.256 1.00 94.81 97 ARG A O 1
ATOM 827 N N . ARG A 1 98 ? -9.462 1.167 5.710 1.00 95.81 98 ARG A N 1
ATOM 828 C CA . ARG A 1 98 ? -10.643 0.384 6.111 1.00 95.81 98 ARG A CA 1
ATOM 829 C C . ARG A 1 98 ? -10.523 -0.264 7.509 1.00 95.81 98 ARG A C 1
ATOM 831 O O . ARG A 1 98 ? -10.983 -1.378 7.732 1.00 95.81 98 ARG A O 1
ATOM 838 N N . GLY A 1 99 ? -9.851 0.418 8.435 1.00 95.38 99 GLY A N 1
ATOM 839 C CA . GLY A 1 99 ? -9.642 0.043 9.833 1.00 95.38 99 GLY A CA 1
ATOM 840 C C . GLY A 1 99 ? -8.443 -0.860 10.133 1.00 95.38 99 GLY A C 1
ATOM 841 O O . GLY A 1 99 ? -8.259 -1.258 11.286 1.00 95.38 99 GLY A O 1
ATOM 842 N N . PHE A 1 100 ? -7.602 -1.177 9.144 1.00 95.50 100 PHE A N 1
ATOM 843 C CA . PHE A 1 100 ? -6.473 -2.096 9.314 1.00 95.50 100 PHE A CA 1
ATOM 844 C C . PHE A 1 100 ? -5.167 -1.536 8.755 1.00 95.50 100 PHE A C 1
ATOM 846 O O . PHE A 1 100 ? -5.199 -0.769 7.796 1.00 95.50 100 PHE A O 1
ATOM 853 N N . PRO A 1 101 ? -4.006 -1.964 9.289 1.00 95.12 101 PRO A N 1
ATOM 854 C CA . PRO A 1 101 ? -2.724 -1.819 8.607 1.00 95.12 101 PRO A CA 1
ATOM 855 C C . PRO A 1 101 ? -2.809 -2.359 7.175 1.00 95.12 101 PRO A C 1
ATOM 857 O O . PRO A 1 101 ? -3.020 -3.558 6.988 1.00 95.12 101 PRO A O 1
ATOM 860 N N . ASP A 1 102 ? -2.657 -1.479 6.191 1.00 94.31 102 ASP A N 1
ATOM 861 C CA . ASP A 1 102 ? -2.906 -1.790 4.776 1.00 94.31 102 ASP A CA 1
ATOM 862 C C . ASP A 1 102 ? -1.711 -1.424 3.890 1.00 94.31 102 ASP A C 1
ATOM 864 O O . ASP A 1 102 ? -1.310 -2.221 3.040 1.00 94.31 102 ASP A O 1
ATOM 868 N N . LEU A 1 103 ? -1.082 -0.272 4.141 1.00 94.50 103 LEU A N 1
ATOM 869 C CA . LEU A 1 103 ? 0.129 0.162 3.447 1.00 94.50 103 LEU A CA 1
ATOM 870 C C . LEU A 1 103 ? 1.310 0.170 4.413 1.00 94.50 103 LEU A C 1
ATOM 872 O O . LEU A 1 103 ? 1.237 0.735 5.506 1.00 94.50 103 LEU A O 1
ATOM 876 N N . PHE A 1 104 ? 2.414 -0.445 3.997 1.00 95.06 104 PHE A N 1
ATOM 877 C CA . PHE A 1 104 ? 3.661 -0.485 4.748 1.00 95.06 104 PHE A CA 1
ATOM 878 C C . PHE A 1 104 ? 4.807 0.106 3.933 1.00 95.06 104 PHE A C 1
ATOM 880 O O . PHE A 1 104 ? 5.284 -0.510 2.983 1.00 95.06 104 PHE A O 1
ATOM 887 N N . LEU A 1 105 ? 5.266 1.293 4.321 1.00 92.94 105 LEU A N 1
ATOM 888 C CA . LEU A 1 105 ? 6.389 1.980 3.696 1.00 92.94 105 LEU A CA 1
ATOM 889 C C . LEU A 1 105 ? 7.646 1.799 4.545 1.00 92.94 105 LEU A C 1
ATOM 891 O O . LEU A 1 105 ? 7.642 2.044 5.753 1.00 92.94 105 LEU A O 1
ATOM 895 N N . ILE A 1 106 ? 8.726 1.328 3.920 1.00 92.56 106 ILE A N 1
ATOM 896 C CA . ILE A 1 106 ? 9.931 0.891 4.635 1.00 92.56 106 ILE A CA 1
ATOM 897 C C . ILE A 1 106 ? 11.172 0.908 3.718 1.00 92.56 106 ILE A C 1
ATOM 899 O O . ILE A 1 106 ? 11.071 0.573 2.533 1.00 92.56 106 ILE A O 1
ATOM 903 N N . PRO A 1 107 ? 12.384 1.246 4.216 1.00 91.88 107 PRO A N 1
ATOM 904 C CA . PRO A 1 107 ? 13.590 1.132 3.418 1.00 91.88 107 PRO A CA 1
ATOM 905 C C . PRO A 1 107 ? 13.896 -0.343 3.185 1.00 91.88 107 PRO A C 1
ATOM 907 O O . PRO A 1 107 ? 13.832 -1.161 4.104 1.00 91.88 107 PRO A O 1
ATOM 910 N N . THR A 1 108 ? 14.344 -0.664 1.978 1.00 93.81 108 THR A N 1
ATOM 911 C CA . THR A 1 108 ? 14.618 -2.036 1.531 1.00 93.81 108 THR A CA 1
ATOM 912 C C . THR A 1 108 ? 15.503 -2.811 2.506 1.00 93.81 108 THR A C 1
ATOM 914 O O . THR A 1 108 ? 15.189 -3.939 2.882 1.00 93.81 108 THR A O 1
ATOM 917 N N . ARG A 1 109 ? 16.582 -2.187 2.996 1.00 92.12 109 ARG A N 1
ATOM 918 C CA . ARG A 1 109 ? 17.470 -2.803 3.991 1.00 92.12 109 ARG A CA 1
ATOM 919 C C . ARG A 1 109 ? 16.720 -3.223 5.258 1.00 92.12 109 ARG A C 1
ATOM 921 O O . ARG A 1 109 ? 16.887 -4.347 5.715 1.00 92.12 109 ARG A O 1
ATOM 928 N N . THR A 1 110 ? 15.905 -2.330 5.814 1.00 90.56 110 THR A N 1
ATOM 929 C CA . THR A 1 110 ? 15.147 -2.592 7.042 1.00 90.56 110 THR A CA 1
ATOM 930 C C . THR A 1 110 ? 14.062 -3.637 6.795 1.00 90.56 110 THR A C 1
ATOM 932 O O . THR A 1 110 ? 13.868 -4.519 7.626 1.00 90.56 110 THR A O 1
ATOM 935 N N . PHE A 1 111 ? 13.412 -3.624 5.629 1.00 94.19 111 PHE A N 1
ATOM 936 C CA . PHE A 1 111 ? 12.467 -4.676 5.251 1.00 94.19 111 PHE A CA 1
ATOM 937 C C . PHE A 1 111 ? 13.122 -6.063 5.245 1.00 94.19 111 PHE A C 1
ATOM 939 O O . PHE A 1 111 ? 12.570 -7.007 5.803 1.00 94.19 111 PHE A O 1
ATOM 946 N N . LEU A 1 112 ? 14.334 -6.188 4.702 1.00 94.56 112 LEU A N 1
ATOM 947 C CA . LEU A 1 112 ? 15.066 -7.458 4.704 1.00 94.56 112 LEU A CA 1
ATOM 948 C C . LEU A 1 112 ? 15.446 -7.939 6.120 1.00 94.56 112 LEU A C 1
ATOM 950 O O . LEU A 1 112 ? 15.689 -9.128 6.310 1.00 94.56 112 LEU A O 1
ATOM 954 N N . GLU A 1 113 ? 15.490 -7.044 7.111 1.00 91.00 113 GLU A N 1
ATOM 955 C CA . GLU A 1 113 ? 15.811 -7.362 8.509 1.00 91.00 113 GLU A CA 1
ATOM 956 C C . GLU A 1 113 ? 14.558 -7.727 9.334 1.00 91.00 113 GLU A C 1
ATOM 958 O O . GLU A 1 113 ? 14.589 -8.677 10.123 1.00 91.00 113 GLU A O 1
ATOM 963 N N . ILE A 1 114 ? 13.446 -6.994 9.168 1.00 88.88 114 ILE A N 1
ATOM 964 C CA . ILE A 1 114 ? 12.250 -7.126 10.030 1.00 88.88 114 ILE A CA 1
ATOM 965 C C . ILE A 1 114 ? 10.935 -7.388 9.284 1.00 88.88 114 ILE A C 1
ATOM 967 O O . ILE A 1 114 ? 9.947 -7.768 9.914 1.00 88.88 114 ILE A O 1
ATOM 971 N N . GLY A 1 115 ? 10.903 -7.230 7.962 1.00 89.44 115 GLY A N 1
ATOM 972 C CA . GLY A 1 115 ? 9.687 -7.201 7.144 1.00 89.44 115 GLY A CA 1
ATOM 973 C C . GLY A 1 115 ? 8.820 -8.449 7.276 1.00 89.44 115 GLY A C 1
ATOM 974 O O . GLY A 1 115 ? 7.624 -8.335 7.510 1.00 89.44 115 GLY A O 1
ATOM 975 N N . SER A 1 116 ? 9.427 -9.641 7.258 1.00 91.50 116 SER A N 1
ATOM 976 C CA . SER A 1 116 ? 8.715 -10.917 7.458 1.00 91.50 116 SER A CA 1
ATOM 977 C C . SER A 1 116 ? 7.917 -10.956 8.771 1.00 91.50 116 SER A C 1
ATOM 979 O O . SER A 1 116 ? 6.779 -11.423 8.807 1.00 91.50 116 SER A O 1
ATOM 981 N N . LYS A 1 117 ? 8.479 -10.411 9.858 1.00 90.00 117 LYS A N 1
ATOM 982 C CA . LYS A 1 117 ? 7.804 -10.369 11.164 1.00 90.00 117 LYS A CA 1
ATOM 983 C C . LYS A 1 117 ? 6.651 -9.369 11.165 1.00 90.00 117 LYS A C 1
ATOM 985 O O . LYS A 1 117 ? 5.633 -9.638 11.796 1.00 90.00 117 LYS A O 1
ATOM 990 N N . VAL A 1 118 ? 6.814 -8.239 10.475 1.00 89.50 118 VAL A N 1
ATOM 991 C CA . VAL A 1 118 ? 5.776 -7.207 10.353 1.00 89.50 118 VAL A CA 1
ATOM 992 C C . VAL A 1 118 ? 4.610 -7.718 9.507 1.00 89.50 118 VAL A C 1
ATOM 994 O O . VAL A 1 118 ? 3.479 -7.676 9.976 1.00 89.50 118 VAL A O 1
ATOM 997 N N . LEU A 1 119 ? 4.878 -8.301 8.335 1.00 91.44 119 LEU A N 1
ATOM 998 C CA . LEU A 1 119 ? 3.839 -8.875 7.471 1.00 91.44 119 LEU A CA 1
ATOM 999 C C . LEU A 1 119 ? 3.088 -10.021 8.164 1.00 91.44 119 LEU A C 1
ATOM 1001 O O . LEU A 1 119 ? 1.867 -10.075 8.119 1.00 91.44 119 LEU A O 1
ATOM 1005 N N . LYS A 1 120 ? 3.787 -10.887 8.912 1.00 90.00 120 LYS A N 1
ATOM 1006 C CA . LYS A 1 120 ? 3.126 -11.931 9.716 1.00 90.00 120 LYS A CA 1
ATOM 1007 C C . LYS A 1 120 ? 2.239 -11.355 10.827 1.00 90.00 120 LYS A C 1
ATOM 1009 O O . LYS A 1 120 ? 1.248 -11.966 11.211 1.00 90.00 120 LYS A O 1
ATOM 1014 N N . ARG A 1 121 ? 2.620 -10.211 11.400 1.00 88.69 121 ARG A N 1
ATOM 1015 C CA . ARG A 1 121 ? 1.857 -9.539 12.463 1.00 88.69 121 ARG A CA 1
ATOM 1016 C C . ARG A 1 121 ? 0.618 -8.826 11.917 1.00 88.69 121 ARG A C 1
ATOM 1018 O O . ARG A 1 121 ? -0.362 -8.715 12.657 1.00 88.69 121 ARG A O 1
ATOM 1025 N N . PHE A 1 122 ? 0.694 -8.350 10.678 1.00 91.44 122 PHE A N 1
ATOM 1026 C CA . PHE A 1 122 ? -0.322 -7.559 9.993 1.00 91.44 122 PHE A CA 1
ATOM 1027 C C . PHE A 1 122 ? -0.615 -8.169 8.610 1.00 91.44 122 PHE A C 1
ATOM 1029 O O . PHE A 1 122 ? -0.180 -7.630 7.592 1.00 91.44 122 PHE A O 1
ATOM 1036 N N . PRO A 1 123 ? -1.337 -9.301 8.562 1.00 91.19 123 PRO A N 1
ATOM 1037 C CA . PRO A 1 123 ? -1.615 -10.016 7.312 1.00 91.19 123 PRO A CA 1
ATOM 1038 C C . PRO A 1 123 ? -2.534 -9.243 6.350 1.00 91.19 123 PRO A C 1
ATOM 1040 O O . PRO A 1 123 ? -2.649 -9.615 5.193 1.00 91.19 123 PRO A O 1
ATOM 1043 N N . THR A 1 124 ? -3.162 -8.160 6.813 1.00 92.81 124 THR A N 1
ATOM 1044 C CA . THR A 1 124 ? -3.990 -7.254 6.006 1.00 92.81 124 THR A CA 1
ATOM 1045 C C . THR A 1 124 ? -3.179 -6.250 5.187 1.00 92.81 124 THR A C 1
ATOM 1047 O O . THR A 1 124 ? -3.771 -5.517 4.400 1.00 92.81 124 THR A O 1
ATOM 1050 N N . ILE A 1 125 ? -1.850 -6.179 5.367 1.00 94.38 125 ILE A N 1
ATOM 1051 C CA . ILE A 1 125 ? -0.998 -5.300 4.557 1.00 94.38 125 ILE A CA 1
ATOM 1052 C C . ILE A 1 125 ? -1.090 -5.752 3.100 1.00 94.38 125 ILE A C 1
ATOM 1054 O O . ILE A 1 125 ? -0.538 -6.780 2.708 1.00 94.38 125 ILE A O 1
ATOM 1058 N N . ARG A 1 126 ? -1.770 -4.939 2.300 1.00 94.62 126 ARG A N 1
ATOM 1059 C CA . ARG A 1 126 ? -1.972 -5.131 0.870 1.00 94.62 126 ARG A CA 1
ATOM 1060 C C . ARG A 1 126 ? -0.843 -4.499 0.066 1.00 94.62 126 ARG A C 1
ATOM 1062 O O . ARG A 1 126 ? -0.379 -5.096 -0.903 1.00 94.62 126 ARG A O 1
ATOM 1069 N N . ARG A 1 127 ? -0.387 -3.307 0.461 1.00 96.25 127 ARG A N 1
ATOM 1070 C CA . ARG A 1 127 ? 0.636 -2.554 -0.270 1.00 96.25 127 ARG A CA 1
ATOM 1071 C C . ARG A 1 127 ? 1.938 -2.455 0.509 1.00 96.25 127 ARG A C 1
ATOM 1073 O O . ARG A 1 127 ? 1.984 -1.904 1.604 1.00 96.25 127 ARG A O 1
ATOM 1080 N N . LEU A 1 128 ? 3.021 -2.936 -0.091 1.00 97.56 128 LEU A N 1
ATOM 1081 C CA . LEU A 1 128 ? 4.381 -2.725 0.394 1.00 97.56 128 LEU A CA 1
ATOM 1082 C C . LEU A 1 128 ? 5.058 -1.654 -0.463 1.00 97.56 128 LEU A C 1
ATOM 1084 O O . LEU A 1 128 ? 5.211 -1.834 -1.668 1.00 97.56 128 LEU A O 1
ATOM 1088 N N . VAL A 1 129 ? 5.507 -0.570 0.162 1.00 95.81 129 VAL A N 1
ATOM 1089 C CA . VAL A 1 129 ? 6.274 0.487 -0.503 1.00 95.81 129 VAL A CA 1
ATOM 1090 C C . VAL A 1 129 ? 7.734 0.373 -0.082 1.00 95.81 129 VAL A C 1
ATOM 1092 O O . VAL A 1 129 ? 8.098 0.641 1.066 1.00 95.81 129 VAL A O 1
ATOM 1095 N N . LEU A 1 130 ? 8.586 -0.038 -1.019 1.00 95.00 130 LEU A N 1
ATOM 1096 C CA . LEU A 1 130 ? 10.022 -0.168 -0.806 1.00 95.00 130 LEU A CA 1
ATOM 1097 C C . LEU A 1 130 ? 10.765 1.008 -1.425 1.00 95.00 130 LEU A C 1
ATOM 1099 O O . LEU A 1 130 ? 10.703 1.249 -2.630 1.00 95.00 130 LEU A O 1
ATOM 1103 N N . PHE A 1 131 ? 11.560 1.686 -0.602 1.00 90.88 131 PHE A N 1
ATOM 1104 C CA . PHE A 1 131 ? 12.494 2.707 -1.062 1.00 90.88 131 PHE A CA 1
ATOM 1105 C C . PHE A 1 131 ? 13.942 2.336 -0.716 1.00 90.88 131 PHE A C 1
ATOM 1107 O O . PHE A 1 131 ? 14.208 1.402 0.046 1.00 90.88 131 PHE A O 1
ATOM 1114 N N . ARG A 1 132 ? 14.911 3.034 -1.319 1.00 88.19 132 ARG A N 1
ATOM 1115 C CA . ARG A 1 132 ? 16.358 2.713 -1.267 1.00 88.19 132 ARG A CA 1
ATOM 1116 C C . ARG A 1 132 ? 16.670 1.289 -1.758 1.00 88.19 132 ARG A C 1
ATOM 1118 O O . ARG A 1 132 ? 17.351 0.534 -1.070 1.00 88.19 132 ARG A O 1
ATOM 1125 N N . VAL A 1 133 ? 16.141 0.940 -2.932 1.00 89.06 133 VAL A N 1
ATOM 1126 C CA . VAL A 1 133 ? 16.215 -0.412 -3.524 1.00 89.06 133 VAL A CA 1
ATOM 1127 C C . VAL A 1 133 ? 17.588 -0.718 -4.137 1.00 89.06 133 VAL A C 1
ATOM 1129 O O . VAL A 1 133 ? 17.991 -1.877 -4.152 1.00 89.06 133 VAL A O 1
ATOM 1132 N N . HIS A 1 134 ? 18.320 0.298 -4.607 1.00 88.00 134 HIS A N 1
ATOM 1133 C CA . HIS A 1 134 ? 19.599 0.112 -5.298 1.00 88.00 134 HIS A CA 1
ATOM 1134 C C . HIS A 1 134 ? 20.583 -0.809 -4.549 1.00 88.00 134 HIS A C 1
ATOM 1136 O O . HIS A 1 134 ? 20.919 -0.553 -3.389 1.00 88.00 134 HIS A O 1
ATOM 1142 N N . GLY A 1 135 ? 21.059 -1.852 -5.234 1.00 90.25 135 GLY A N 1
ATOM 1143 C CA . GLY A 1 135 ? 22.005 -2.843 -4.718 1.00 90.25 135 GLY A CA 1
ATOM 1144 C C . GLY A 1 135 ? 21.378 -3.958 -3.873 1.00 90.25 135 GLY A C 1
ATOM 1145 O O . GLY A 1 135 ? 22.107 -4.737 -3.257 1.00 90.25 135 GLY A O 1
ATOM 1146 N N . TYR A 1 136 ? 20.046 -4.040 -3.803 1.00 94.38 136 TYR A N 1
ATOM 1147 C CA . TYR A 1 136 ? 19.323 -5.058 -3.033 1.00 94.38 136 TYR A CA 1
ATOM 1148 C C . TYR A 1 136 ? 18.451 -5.989 -3.887 1.00 94.38 136 TYR A C 1
ATOM 1150 O O . TYR A 1 136 ? 17.793 -6.859 -3.315 1.00 94.38 136 TYR A O 1
ATOM 1158 N N . GLY A 1 137 ? 18.441 -5.863 -5.218 1.00 94.81 137 GLY A N 1
ATOM 1159 C CA . GLY A 1 137 ? 17.520 -6.593 -6.094 1.00 94.81 137 GLY A CA 1
ATOM 1160 C C . GLY A 1 137 ? 17.580 -8.111 -5.928 1.00 94.81 137 GLY A C 1
ATOM 1161 O O . GLY A 1 137 ? 16.543 -8.732 -5.717 1.00 94.81 137 GLY A O 1
ATOM 1162 N N . GLN A 1 138 ? 18.778 -8.710 -5.890 1.00 97.25 138 GLN A N 1
ATOM 1163 C CA . GLN A 1 138 ? 18.924 -10.157 -5.661 1.00 97.25 138 GLN A CA 1
ATOM 1164 C C . GLN A 1 138 ? 18.359 -10.593 -4.299 1.00 97.25 138 GLN A C 1
ATOM 1166 O O . GLN A 1 138 ? 17.628 -11.575 -4.200 1.00 97.25 138 GLN A O 1
ATOM 1171 N N . ARG A 1 139 ? 18.641 -9.832 -3.237 1.00 97.50 139 ARG A N 1
ATOM 1172 C CA . ARG A 1 139 ? 18.145 -10.150 -1.889 1.00 97.50 139 ARG A CA 1
ATOM 1173 C C . ARG A 1 139 ? 16.629 -10.005 -1.784 1.00 97.50 139 ARG A C 1
ATOM 1175 O O . ARG A 1 139 ? 16.007 -10.737 -1.020 1.00 97.50 139 ARG A O 1
ATOM 1182 N N . LEU A 1 140 ? 16.042 -9.062 -2.522 1.00 96.88 140 LEU A N 1
ATOM 1183 C CA . LEU A 1 140 ? 14.592 -8.945 -2.655 1.00 96.88 140 LEU A CA 1
ATOM 1184 C C . LEU A 1 140 ? 14.011 -10.121 -3.440 1.00 96.88 140 LEU A C 1
ATOM 1186 O O . LEU A 1 140 ? 13.017 -10.694 -3.003 1.00 96.88 140 LEU A O 1
ATOM 1190 N N . ALA A 1 141 ? 14.649 -10.527 -4.536 1.00 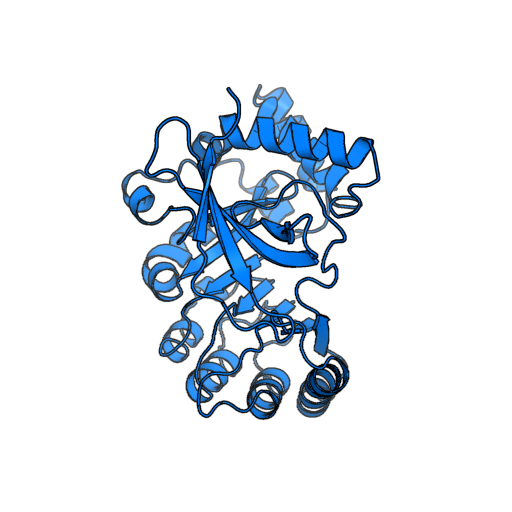97.00 141 ALA A N 1
ATOM 1191 C CA . ALA A 1 141 ? 14.208 -11.659 -5.345 1.00 97.00 141 ALA A CA 1
ATOM 1192 C C . ALA A 1 141 ? 14.175 -12.983 -4.559 1.00 97.00 141 ALA A C 1
ATOM 1194 O O . ALA A 1 141 ? 13.289 -13.809 -4.752 1.00 97.00 141 ALA A O 1
ATOM 1195 N N . GLU A 1 142 ? 15.095 -13.161 -3.610 1.00 96.94 142 GLU A N 1
ATOM 1196 C CA . GLU A 1 142 ? 15.167 -14.329 -2.722 1.00 96.94 142 GLU A CA 1
ATOM 1197 C C . GLU A 1 142 ? 14.275 -14.198 -1.463 1.00 96.94 142 GLU A C 1
ATOM 1199 O O . GLU A 1 142 ? 14.185 -15.114 -0.637 1.00 96.94 142 GLU A O 1
ATOM 1204 N N . CYS A 1 143 ? 13.588 -13.063 -1.279 1.00 96.81 143 CYS A N 1
ATOM 1205 C CA . CYS A 1 143 ? 12.829 -12.779 -0.067 1.00 96.81 143 CYS A CA 1
ATOM 1206 C C . CYS A 1 143 ? 11.440 -13.436 -0.077 1.00 96.81 143 CYS A C 1
ATOM 1208 O O . CYS A 1 143 ? 10.459 -12.872 -0.558 1.00 96.81 143 CYS A O 1
ATOM 1210 N N . LYS A 1 144 ? 11.322 -14.595 0.581 1.00 95.94 144 LYS A N 1
ATOM 1211 C CA . LYS A 1 144 ? 10.054 -15.339 0.746 1.00 95.94 144 LYS A CA 1
ATOM 1212 C C . LYS A 1 144 ? 8.905 -14.532 1.356 1.00 95.94 144 LYS A C 1
ATOM 1214 O O . LYS A 1 144 ? 7.748 -14.865 1.140 1.00 95.94 144 LYS A O 1
ATOM 1219 N N . ALA A 1 145 ? 9.207 -13.487 2.129 1.00 93.81 145 ALA A N 1
ATOM 1220 C CA . ALA A 1 145 ? 8.184 -12.653 2.757 1.00 93.81 145 ALA A CA 1
ATOM 1221 C C . ALA A 1 145 ? 7.326 -11.884 1.738 1.00 93.81 145 ALA A C 1
ATOM 1223 O O . ALA A 1 145 ? 6.210 -11.501 2.067 1.00 93.81 145 ALA A O 1
ATOM 1224 N N . LEU A 1 146 ? 7.824 -11.688 0.512 1.00 95.19 146 LEU A N 1
ATOM 1225 C CA . LEU A 1 146 ? 7.092 -11.018 -0.562 1.00 95.19 146 LEU A CA 1
ATOM 1226 C C . LEU A 1 146 ? 5.973 -11.882 -1.169 1.00 95.19 146 LEU A C 1
ATOM 1228 O O . LEU A 1 146 ? 5.113 -11.346 -1.860 1.00 95.19 146 LEU A O 1
ATOM 1232 N N . GLN A 1 147 ? 5.937 -13.188 -0.869 1.00 92.50 147 GLN A N 1
ATOM 1233 C CA . GLN A 1 147 ? 5.019 -14.147 -1.499 1.00 92.50 147 GLN A CA 1
ATOM 1234 C C . GLN A 1 147 ? 3.541 -13.776 -1.356 1.00 92.50 147 GLN A C 1
ATOM 1236 O O . GLN A 1 147 ? 2.747 -14.143 -2.214 1.00 92.50 147 GLN A O 1
ATOM 1241 N N . HIS A 1 148 ? 3.174 -13.081 -0.280 1.00 87.12 148 HIS A N 1
ATOM 1242 C CA . HIS A 1 148 ? 1.789 -12.732 0.034 1.00 87.12 148 HIS A CA 1
ATOM 1243 C C . HIS A 1 148 ? 1.483 -11.247 -0.169 1.00 87.12 148 HIS A C 1
ATOM 1245 O O . HIS A 1 148 ? 0.437 -10.794 0.270 1.00 87.12 148 HIS A O 1
ATOM 1251 N N . VAL A 1 149 ? 2.385 -10.483 -0.791 1.00 92.62 149 VAL A N 1
ATOM 1252 C CA . VAL A 1 149 ? 2.189 -9.050 -1.030 1.00 92.62 149 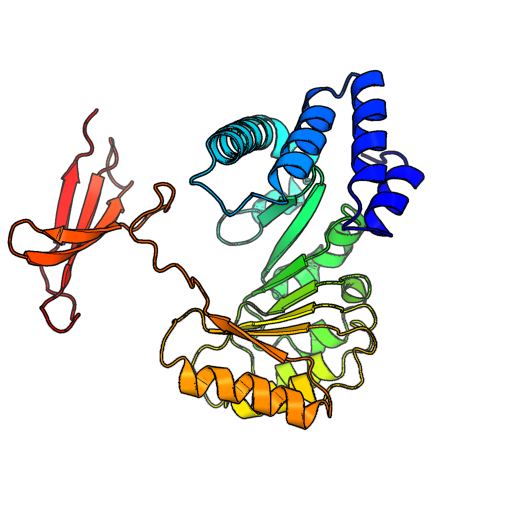VAL A CA 1
ATOM 1253 C C . VAL A 1 149 ? 1.488 -8.862 -2.381 1.00 92.62 149 VAL A C 1
ATOM 1255 O O . VAL A 1 149 ? 2.119 -9.091 -3.416 1.00 92.62 149 VAL A O 1
ATOM 1258 N N . PRO A 1 150 ? 0.204 -8.455 -2.411 1.00 94.06 150 PRO A N 1
ATOM 1259 C CA . PRO A 1 150 ? -0.523 -8.283 -3.665 1.00 94.06 150 PRO A CA 1
ATOM 1260 C C . PRO A 1 150 ? -0.155 -6.983 -4.386 1.00 94.06 150 PRO A C 1
ATOM 1262 O O . PRO A 1 150 ? -0.290 -6.913 -5.607 1.00 94.06 150 PRO A O 1
ATOM 1265 N N . GLU A 1 151 ? 0.320 -5.957 -3.676 1.00 97.12 151 GLU A N 1
ATOM 1266 C CA . GLU A 1 151 ? 0.726 -4.692 -4.286 1.00 97.12 151 GLU A CA 1
ATOM 1267 C C . GLU A 1 151 ? 2.125 -4.276 -3.831 1.00 97.12 151 GLU A C 1
ATOM 1269 O O . GLU A 1 151 ? 2.395 -4.122 -2.639 1.00 97.12 151 GLU A O 1
ATOM 1274 N N . LEU A 1 152 ? 3.019 -4.068 -4.794 1.00 97.56 152 LEU A N 1
ATOM 1275 C CA . LEU A 1 152 ? 4.388 -3.633 -4.550 1.00 97.56 152 LEU A CA 1
ATOM 1276 C C . LEU A 1 152 ? 4.634 -2.305 -5.249 1.00 97.56 152 LEU A C 1
ATOM 1278 O O . LEU A 1 152 ? 4.435 -2.176 -6.454 1.00 97.56 152 LEU A O 1
ATOM 1282 N N . GLU A 1 153 ? 5.143 -1.341 -4.501 1.00 95.94 153 GLU A N 1
ATOM 1283 C CA . GLU A 1 153 ? 5.627 -0.081 -5.040 1.00 95.94 153 GLU A CA 1
ATOM 1284 C C . GLU A 1 153 ? 7.136 0.016 -4.829 1.00 95.94 153 GLU A C 1
ATOM 1286 O O . GLU A 1 153 ? 7.643 -0.064 -3.708 1.00 95.94 153 GLU A O 1
ATOM 1291 N N . LEU A 1 154 ? 7.866 0.196 -5.927 1.00 93.44 154 LEU A N 1
ATOM 1292 C CA . LEU A 1 154 ? 9.297 0.466 -5.915 1.00 93.44 154 LEU A CA 1
ATOM 1293 C C . LEU A 1 154 ? 9.506 1.979 -6.017 1.00 93.44 154 LEU A C 1
ATOM 1295 O O . LEU A 1 154 ? 9.803 2.516 -7.090 1.00 93.44 154 LEU A O 1
ATOM 1299 N N . ALA A 1 155 ? 9.360 2.654 -4.876 1.00 87.69 155 ALA A N 1
ATOM 1300 C CA . ALA A 1 155 ? 9.506 4.099 -4.707 1.00 87.69 155 ALA A CA 1
ATOM 1301 C C . ALA A 1 155 ? 10.984 4.525 -4.650 1.00 87.69 155 ALA A C 1
ATOM 1303 O O . ALA A 1 155 ? 11.470 5.113 -3.678 1.00 87.69 155 ALA A O 1
ATOM 1304 N N . CYS A 1 156 ? 11.770 4.145 -5.661 1.00 77.19 156 CYS A N 1
ATOM 1305 C CA . CYS A 1 156 ? 13.201 4.425 -5.679 1.00 77.19 156 CYS A CA 1
ATOM 1306 C C . CYS A 1 156 ? 13.821 4.396 -7.077 1.00 77.19 156 CYS A C 1
ATOM 1308 O O . CYS A 1 156 ? 13.184 4.063 -8.069 1.00 77.19 156 CYS A O 1
ATOM 1310 N N . TRP A 1 157 ? 15.118 4.692 -7.111 1.00 77.44 157 TRP A N 1
ATOM 1311 C CA . TRP A 1 157 ? 16.021 4.336 -8.194 1.00 77.44 157 TRP A CA 1
ATOM 1312 C C . TRP A 1 157 ? 16.761 3.041 -7.826 1.00 77.44 157 TRP A C 1
ATOM 1314 O O . TRP A 1 157 ? 17.127 2.825 -6.668 1.00 77.44 157 TRP A O 1
ATOM 1324 N N . TYR A 1 158 ? 16.965 2.175 -8.807 1.00 81.81 158 TYR A N 1
ATOM 1325 C CA . TYR A 1 158 ? 17.603 0.860 -8.692 1.00 81.81 158 TYR A CA 1
ATOM 1326 C C . TYR A 1 158 ? 18.230 0.509 -10.043 1.00 81.81 158 TYR A C 1
ATOM 1328 O O . TYR A 1 158 ? 17.863 1.144 -11.026 1.00 81.81 158 TYR A O 1
ATOM 1336 N N . SER A 1 159 ? 19.209 -0.402 -10.093 1.00 86.12 159 SER A N 1
ATOM 1337 C CA . SER A 1 159 ? 19.933 -0.722 -11.337 1.00 86.12 159 SER A CA 1
ATOM 1338 C C . SER A 1 159 ? 19.152 -1.637 -12.282 1.00 86.12 159 SER A C 1
ATOM 1340 O O . SER A 1 159 ? 18.122 -2.195 -11.903 1.00 86.12 159 SER A O 1
ATOM 1342 N N . ASP A 1 160 ? 19.626 -1.769 -13.528 1.00 88.06 160 ASP A N 1
ATOM 1343 C CA . ASP A 1 160 ? 19.070 -2.760 -14.456 1.00 88.06 160 ASP A CA 1
ATOM 1344 C C . ASP A 1 160 ? 19.270 -4.172 -13.873 1.00 88.06 160 ASP A C 1
ATOM 1346 O O . ASP A 1 160 ? 18.344 -4.974 -13.920 1.00 88.06 160 ASP A O 1
ATOM 1350 N N . GLU A 1 161 ? 20.403 -4.438 -13.202 1.00 91.44 161 GLU A N 1
ATOM 1351 C CA . GLU A 1 161 ? 20.627 -5.721 -12.519 1.00 91.44 161 GLU A CA 1
ATOM 1352 C C . GLU A 1 161 ? 19.631 -5.947 -11.368 1.00 91.44 161 GLU A C 1
ATOM 1354 O O . GLU A 1 161 ? 19.118 -7.053 -11.194 1.00 91.44 161 GLU A O 1
ATOM 1359 N N . ASP A 1 162 ? 19.318 -4.903 -10.588 1.00 92.62 162 ASP A N 1
ATOM 1360 C CA . ASP A 1 162 ? 18.304 -5.003 -9.535 1.00 92.62 162 ASP A CA 1
ATOM 1361 C C . ASP A 1 162 ? 16.917 -5.300 -10.129 1.00 92.62 162 ASP A C 1
ATOM 1363 O O . ASP A 1 162 ? 16.173 -6.123 -9.592 1.00 92.62 162 ASP A O 1
ATOM 1367 N N . ALA A 1 163 ? 16.572 -4.633 -11.235 1.00 92.75 163 ALA A N 1
ATOM 1368 C CA . ALA A 1 163 ? 15.313 -4.833 -11.939 1.00 92.75 163 ALA A CA 1
ATOM 1369 C C . ALA A 1 163 ? 15.199 -6.256 -12.501 1.00 92.75 163 ALA A C 1
ATOM 1371 O O . ALA A 1 163 ? 14.163 -6.890 -12.330 1.00 92.75 163 ALA A O 1
ATOM 1372 N N . GLU A 1 164 ? 16.259 -6.771 -13.127 1.00 95.50 164 GLU A N 1
ATOM 1373 C CA . GLU A 1 164 ? 16.318 -8.133 -13.672 1.00 95.50 164 GLU A CA 1
ATOM 1374 C C . GLU A 1 164 ? 16.169 -9.189 -12.573 1.00 95.50 164 GLU A C 1
ATOM 1376 O O . GLU A 1 164 ? 15.406 -10.149 -12.720 1.00 95.50 164 GLU A O 1
ATOM 1381 N N . ALA A 1 165 ? 16.832 -8.989 -11.432 1.00 97.00 165 ALA A N 1
ATOM 1382 C CA . ALA A 1 165 ? 16.683 -9.873 -10.284 1.00 97.00 165 ALA A CA 1
ATOM 1383 C C . ALA A 1 165 ? 15.238 -9.875 -9.757 1.00 97.00 165 ALA A C 1
ATOM 1385 O O . ALA A 1 165 ? 14.644 -10.934 -9.565 1.00 97.00 165 ALA A O 1
ATOM 1386 N N . ILE A 1 166 ? 14.630 -8.700 -9.566 1.00 96.12 166 ILE A N 1
ATOM 1387 C CA . ILE A 1 166 ? 13.245 -8.599 -9.079 1.00 96.12 166 ILE A CA 1
ATOM 1388 C C . ILE A 1 166 ? 12.259 -9.208 -10.091 1.00 96.12 166 ILE A C 1
ATOM 1390 O O . ILE A 1 166 ? 11.361 -9.951 -9.692 1.00 96.12 166 ILE A O 1
ATOM 1394 N N . ALA A 1 167 ? 12.454 -8.958 -11.389 1.00 96.50 167 ALA A N 1
ATOM 1395 C CA . ALA A 1 167 ? 11.629 -9.489 -12.476 1.00 96.50 167 ALA A CA 1
ATOM 1396 C C . ALA A 1 167 ? 11.673 -11.020 -12.597 1.00 96.50 167 ALA A C 1
ATOM 1398 O O . ALA A 1 167 ? 10.786 -11.608 -13.213 1.00 96.50 167 ALA A O 1
ATOM 1399 N N . THR A 1 168 ? 12.665 -11.679 -11.998 1.00 96.69 168 THR A N 1
ATOM 1400 C CA . THR A 1 168 ? 12.807 -13.145 -11.988 1.00 96.69 168 THR A CA 1
ATOM 1401 C C . THR A 1 168 ? 12.488 -13.769 -10.624 1.00 96.69 168 THR A C 1
ATOM 1403 O O . THR A 1 168 ? 12.640 -14.976 -10.441 1.00 96.69 168 THR A O 1
ATOM 1406 N N . SER A 1 169 ? 12.006 -12.968 -9.667 1.00 96.88 169 SER A N 1
ATOM 1407 C CA . SER A 1 169 ? 11.689 -13.415 -8.310 1.00 96.88 169 SER A CA 1
ATOM 1408 C C . SER A 1 169 ? 10.560 -14.455 -8.280 1.00 96.88 169 SER A C 1
ATOM 1410 O O . SER A 1 169 ? 9.420 -14.124 -8.615 1.00 96.88 169 SER A O 1
ATOM 1412 N N . PRO A 1 170 ? 10.797 -15.677 -7.763 1.00 94.38 170 PRO A N 1
ATOM 1413 C CA . PRO A 1 170 ? 9.736 -16.668 -7.573 1.00 94.38 170 PRO A CA 1
ATOM 1414 C C . PRO A 1 170 ? 8.807 -16.323 -6.396 1.00 94.38 170 PRO A C 1
ATOM 1416 O O . PRO A 1 170 ? 7.800 -16.995 -6.174 1.00 94.38 170 PRO A O 1
ATOM 1419 N N . HIS A 1 171 ? 9.149 -15.298 -5.609 1.00 96.50 171 HIS A N 1
ATOM 1420 C CA . HIS A 1 171 ? 8.428 -14.894 -4.403 1.00 96.50 171 HIS A CA 1
ATOM 1421 C C . HIS A 1 171 ? 7.485 -13.711 -4.634 1.00 96.50 171 HIS A C 1
ATOM 1423 O O . HIS A 1 171 ? 7.027 -13.115 -3.671 1.00 96.50 171 HIS A O 1
ATOM 1429 N N . LEU A 1 172 ? 7.169 -13.383 -5.888 1.00 95.62 172 LEU A N 1
ATOM 1430 C CA . LEU A 1 172 ? 6.178 -12.367 -6.265 1.00 95.62 172 LEU A CA 1
ATOM 1431 C C . LEU A 1 172 ? 5.009 -12.976 -7.061 1.00 95.62 172 LEU A C 1
ATOM 1433 O O . LEU A 1 172 ? 4.354 -12.302 -7.850 1.00 95.62 172 LEU A O 1
ATOM 1437 N N . SER A 1 173 ? 4.722 -14.264 -6.863 1.00 92.25 173 SER A N 1
ATOM 1438 C CA . SER A 1 173 ? 3.698 -14.987 -7.631 1.00 92.25 173 SER A CA 1
ATOM 1439 C C . SER A 1 173 ? 2.259 -14.517 -7.373 1.00 92.25 173 SER A C 1
A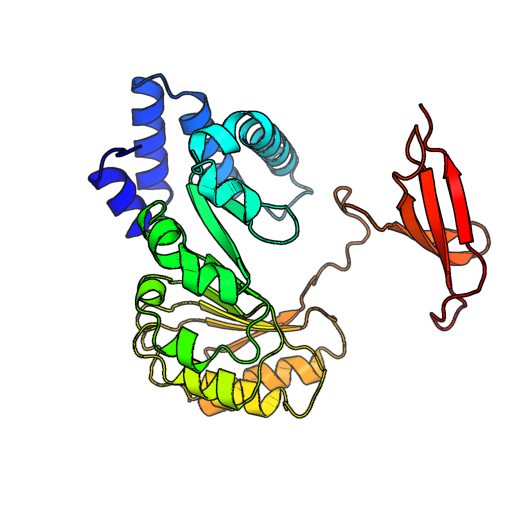TOM 1441 O O . SER A 1 173 ? 1.401 -14.714 -8.231 1.00 92.25 173 SER A O 1
ATOM 1443 N N . GLN A 1 174 ? 2.000 -13.881 -6.225 1.00 92.94 174 GLN A N 1
ATOM 1444 C CA . GLN A 1 174 ? 0.707 -13.275 -5.870 1.00 92.94 174 GLN A CA 1
ATOM 1445 C C . GLN A 1 174 ? 0.631 -11.776 -6.191 1.00 92.94 174 GLN A C 1
ATOM 1447 O O . GLN A 1 174 ? -0.360 -11.135 -5.850 1.00 92.94 174 GLN A O 1
ATOM 1452 N N . LEU A 1 175 ? 1.662 -11.203 -6.822 1.00 96.75 175 LEU A N 1
ATOM 1453 C CA . LEU A 1 175 ? 1.697 -9.783 -7.151 1.00 96.75 175 LEU A CA 1
ATOM 1454 C C . LEU A 1 175 ? 0.619 -9.453 -8.192 1.00 96.75 175 LEU A C 1
ATOM 1456 O O . LEU A 1 175 ? 0.614 -10.005 -9.290 1.00 96.75 175 LEU A O 1
ATOM 1460 N N . GLN A 1 176 ? -0.277 -8.533 -7.844 1.00 96.50 176 GLN A N 1
ATOM 1461 C CA . GLN A 1 176 ? -1.395 -8.074 -8.672 1.00 96.50 176 GLN A CA 1
ATOM 1462 C C . GLN A 1 176 ? -1.143 -6.673 -9.229 1.00 96.50 176 GLN A C 1
ATOM 1464 O O . GLN A 1 176 ? -1.487 -6.401 -10.382 1.00 96.50 176 GLN A O 1
ATOM 1469 N N . VAL A 1 177 ? -0.527 -5.794 -8.434 1.00 97.31 177 VAL A N 1
ATOM 1470 C CA . VAL A 1 177 ? -0.182 -4.424 -8.832 1.00 97.31 177 VAL A CA 1
ATOM 1471 C C . VAL A 1 177 ? 1.295 -4.172 -8.566 1.00 97.31 177 VAL A C 1
ATOM 1473 O O . VAL A 1 177 ? 1.765 -4.344 -7.444 1.00 97.31 177 VAL A O 1
ATOM 1476 N N . LEU A 1 178 ? 2.016 -3.728 -9.590 1.00 97.38 178 LEU A N 1
ATOM 1477 C CA . LEU A 1 178 ? 3.389 -3.254 -9.466 1.00 97.38 178 LEU A CA 1
ATOM 1478 C C . LEU A 1 178 ? 3.446 -1.784 -9.857 1.00 97.38 178 LEU A C 1
ATOM 1480 O O . LEU A 1 178 ? 3.081 -1.431 -10.974 1.00 97.38 178 LEU A O 1
ATOM 1484 N N . GLU A 1 179 ? 3.939 -0.933 -8.969 1.00 95.31 179 GLU A N 1
ATOM 1485 C CA . GLU A 1 179 ? 4.156 0.481 -9.250 1.00 95.31 179 GLU A CA 1
ATOM 1486 C C . GLU A 1 179 ? 5.652 0.810 -9.285 1.00 95.31 179 GLU A C 1
ATOM 1488 O O . GLU A 1 179 ? 6.406 0.519 -8.356 1.00 95.31 179 GLU A O 1
ATOM 1493 N N . LEU A 1 180 ? 6.094 1.408 -10.392 1.00 92.06 180 LEU A N 1
ATOM 1494 C CA . LEU A 1 180 ? 7.485 1.748 -10.662 1.00 92.06 180 LEU A CA 1
ATOM 1495 C C . LEU A 1 180 ? 7.651 3.260 -10.732 1.00 92.06 180 LEU A C 1
ATOM 1497 O O . LEU A 1 180 ? 7.093 3.913 -11.619 1.00 92.06 180 LEU A O 1
ATOM 1501 N N . TRP A 1 181 ? 8.494 3.809 -9.861 1.00 86.62 181 TRP A N 1
ATOM 1502 C CA . TRP A 1 181 ? 8.881 5.209 -9.954 1.00 86.62 181 TRP A CA 1
ATOM 1503 C C . TRP A 1 181 ? 9.886 5.428 -11.083 1.00 86.62 181 TRP A C 1
ATOM 1505 O O . TRP A 1 181 ? 10.962 4.834 -11.141 1.00 86.62 181 TRP A O 1
ATOM 1515 N N . LEU A 1 182 ? 9.549 6.347 -11.979 1.00 78.06 182 LEU A N 1
ATOM 1516 C CA . LEU A 1 182 ? 10.443 6.867 -12.996 1.00 78.06 182 LEU A CA 1
ATOM 1517 C C . LEU A 1 182 ? 11.218 8.052 -12.429 1.00 78.06 182 LEU A C 1
ATOM 1519 O O . LEU A 1 182 ? 10.632 9.029 -11.989 1.00 78.06 182 LEU A O 1
ATOM 1523 N N . GLY A 1 183 ? 12.539 8.060 -12.536 1.00 65.19 183 GLY A N 1
ATOM 1524 C CA . GLY A 1 183 ? 13.302 9.221 -12.084 1.00 65.19 183 GLY A CA 1
ATOM 1525 C C . GLY A 1 183 ? 14.753 9.093 -12.492 1.00 65.19 183 GLY A C 1
ATOM 1526 O O . GLY A 1 183 ? 15.399 8.083 -12.248 1.00 65.19 183 GLY A O 1
ATOM 1527 N N . ARG A 1 184 ? 15.258 10.086 -13.218 1.00 60.00 184 ARG A N 1
ATOM 1528 C CA . ARG A 1 184 ? 16.601 10.053 -13.800 1.00 60.00 184 ARG A CA 1
ATOM 1529 C C . ARG A 1 184 ? 17.660 10.340 -12.735 1.00 60.00 184 ARG A C 1
ATOM 1531 O O . ARG A 1 184 ? 17.802 11.498 -12.363 1.00 60.00 184 ARG A O 1
ATOM 1538 N N . ARG A 1 185 ? 18.499 9.353 -12.403 1.00 46.91 185 ARG A N 1
ATOM 1539 C CA . ARG A 1 185 ? 19.945 9.523 -12.132 1.00 46.91 185 ARG A CA 1
ATOM 1540 C C . ARG A 1 185 ? 20.684 8.226 -12.507 1.00 46.91 185 ARG A C 1
ATOM 1542 O O . ARG A 1 185 ? 20.404 7.191 -11.922 1.00 46.91 185 ARG A O 1
ATOM 1549 N N . GLY A 1 186 ? 21.619 8.279 -13.464 1.00 50.44 186 GLY A N 1
ATOM 1550 C CA . GLY A 1 186 ? 22.478 7.138 -13.847 1.00 50.44 186 GLY A CA 1
ATOM 1551 C C . GLY A 1 186 ? 22.203 6.516 -15.229 1.00 50.44 186 GLY A C 1
ATOM 1552 O O . GLY A 1 186 ? 21.512 7.111 -16.054 1.00 50.44 186 GLY A O 1
ATOM 1553 N N . ALA A 1 187 ? 22.788 5.333 -15.476 1.00 48.75 187 ALA A N 1
ATOM 1554 C CA . ALA A 1 187 ? 22.783 4.605 -16.758 1.00 48.75 187 ALA A CA 1
ATOM 1555 C C . ALA A 1 187 ? 21.452 3.904 -17.110 1.00 48.75 187 ALA A C 1
ATOM 1557 O O . ALA A 1 187 ? 21.286 3.428 -18.235 1.00 48.75 187 ALA A O 1
ATOM 1558 N N . LEU A 1 188 ? 20.489 3.874 -16.182 1.00 57.34 188 LEU A N 1
ATOM 1559 C CA . LEU A 1 188 ? 19.181 3.270 -16.417 1.00 57.34 188 LEU A CA 1
ATOM 1560 C C . LEU A 1 188 ? 18.377 4.039 -17.452 1.00 57.34 188 LEU A C 1
ATOM 1562 O O . LEU A 1 188 ? 18.028 5.216 -17.293 1.00 57.34 188 LEU A O 1
ATOM 1566 N N . HIS A 1 189 ? 17.986 3.317 -18.489 1.00 75.69 189 HIS A N 1
ATOM 1567 C CA . HIS A 1 189 ? 17.026 3.808 -19.453 1.00 75.69 189 HIS A CA 1
ATOM 1568 C C . HIS A 1 189 ? 15.636 3.393 -18.980 1.00 75.69 189 HIS A C 1
ATOM 1570 O O . HIS A 1 189 ? 15.327 2.210 -18.947 1.00 75.69 189 HIS A O 1
ATOM 1576 N N . ASN A 1 190 ? 14.756 4.354 -18.679 1.00 84.25 190 ASN A N 1
ATOM 1577 C CA . ASN A 1 190 ? 13.370 4.060 -18.271 1.00 84.25 190 ASN A CA 1
ATOM 1578 C C . ASN A 1 190 ? 12.646 3.098 -19.238 1.00 84.25 190 ASN A C 1
ATOM 1580 O O . ASN A 1 190 ? 11.765 2.354 -18.827 1.00 84.25 190 ASN A O 1
ATOM 1584 N N . SER A 1 191 ? 13.011 3.102 -20.526 1.00 88.25 191 SER A N 1
ATOM 1585 C CA . SER A 1 191 ? 12.511 2.131 -21.502 1.00 88.25 191 SER A CA 1
ATOM 1586 C C . SER A 1 191 ? 13.026 0.715 -21.255 1.00 88.25 191 SER A C 1
ATOM 1588 O O . SER A 1 191 ? 12.263 -0.221 -21.431 1.00 88.25 191 SER A O 1
ATOM 1590 N N . GLN A 1 192 ? 14.295 0.554 -20.869 1.00 89.56 192 GLN A N 1
ATOM 1591 C CA . GLN A 1 192 ? 14.869 -0.744 -20.523 1.00 89.56 192 GLN A CA 1
ATOM 1592 C C . GLN A 1 192 ? 14.225 -1.292 -19.251 1.00 89.56 192 GLN A C 1
ATOM 1594 O O . GLN A 1 192 ? 13.749 -2.419 -19.275 1.00 89.56 192 GLN A O 1
ATOM 1599 N N . LEU A 1 193 ? 14.068 -0.457 -18.220 1.00 89.94 193 LEU A N 1
ATOM 1600 C CA . LEU A 1 193 ? 13.300 -0.802 -17.023 1.00 89.94 193 LEU A CA 1
ATOM 1601 C C . LEU A 1 193 ? 11.895 -1.319 -17.373 1.00 89.94 193 LEU A C 1
ATOM 1603 O O . LEU A 1 193 ? 11.491 -2.391 -16.933 1.00 89.94 193 LEU A O 1
ATOM 1607 N N . CYS A 1 194 ? 11.161 -0.583 -18.214 1.00 92.31 194 CYS A N 1
ATOM 1608 C CA . CYS A 1 194 ? 9.826 -0.994 -18.652 1.00 92.31 194 CYS A CA 1
ATOM 1609 C C . CYS A 1 194 ? 9.839 -2.313 -19.440 1.00 92.31 194 CYS A C 1
ATOM 1611 O O . CYS A 1 194 ? 8.885 -3.074 -19.334 1.00 92.31 194 CYS A O 1
ATOM 1613 N N . ARG A 1 195 ? 10.896 -2.600 -20.216 1.00 94.94 195 ARG A N 1
ATOM 1614 C CA . ARG A 1 195 ? 11.045 -3.895 -20.900 1.00 94.94 195 ARG A CA 1
ATOM 1615 C C . ARG A 1 195 ? 11.305 -5.025 -19.915 1.00 94.94 195 ARG A C 1
ATOM 1617 O O . ARG A 1 195 ? 10.638 -6.039 -20.025 1.00 94.94 195 ARG A O 1
ATOM 1624 N N . ILE A 1 196 ? 12.239 -4.843 -18.980 1.00 95.19 196 ILE A N 1
ATOM 1625 C CA . ILE A 1 196 ? 12.595 -5.853 -17.973 1.00 95.19 196 ILE A CA 1
ATOM 1626 C C . ILE A 1 196 ? 11.357 -6.227 -17.157 1.00 95.19 196 ILE A C 1
ATOM 1628 O O . ILE A 1 196 ? 10.974 -7.390 -17.112 1.00 95.19 196 ILE A O 1
ATOM 1632 N N . MET A 1 197 ? 10.689 -5.227 -16.577 1.00 95.00 197 MET A N 1
ATOM 1633 C CA . MET A 1 197 ? 9.520 -5.465 -15.730 1.00 95.00 197 MET A CA 1
ATOM 1634 C C . MET A 1 197 ? 8.314 -5.945 -16.550 1.00 95.00 197 MET A C 1
ATOM 1636 O O . MET A 1 197 ? 7.581 -6.820 -16.109 1.00 95.00 197 MET A O 1
ATOM 1640 N N . GLY A 1 198 ? 8.118 -5.421 -17.765 1.00 95.94 198 GLY A N 1
ATOM 1641 C CA . GLY A 1 198 ? 7.036 -5.862 -18.648 1.00 95.94 198 GLY A CA 1
ATOM 1642 C C . GLY A 1 198 ? 7.209 -7.292 -19.173 1.00 95.94 198 GLY A C 1
ATOM 1643 O O . GLY A 1 198 ? 6.212 -7.971 -19.373 1.00 95.94 198 GLY A O 1
ATOM 1644 N N . ALA A 1 199 ? 8.444 -7.762 -19.372 1.00 96.50 199 ALA A N 1
ATOM 1645 C CA . ALA A 1 199 ? 8.745 -9.109 -19.866 1.00 96.50 199 ALA A CA 1
ATOM 1646 C C . ALA A 1 199 ? 8.778 -10.186 -18.764 1.00 96.50 199 ALA A C 1
ATOM 1648 O O . ALA A 1 199 ? 9.113 -11.333 -19.055 1.00 96.50 199 ALA A O 1
ATOM 1649 N N . SER A 1 200 ? 8.490 -9.841 -17.504 1.00 96.50 200 SER A N 1
ATOM 1650 C CA . SER A 1 200 ? 8.511 -10.816 -16.412 1.00 96.50 200 SER A CA 1
ATOM 1651 C C . SER A 1 200 ? 7.418 -11.875 -16.584 1.00 96.50 200 SER A C 1
ATOM 1653 O O . SER A 1 200 ? 6.231 -11.563 -16.660 1.00 96.50 200 SER A O 1
ATOM 1655 N N . GLU A 1 201 ? 7.822 -13.145 -16.554 1.00 94.88 201 GLU A N 1
ATOM 1656 C CA . GLU A 1 201 ? 6.916 -14.299 -16.481 1.00 94.88 201 GLU A CA 1
ATOM 1657 C C . GLU A 1 201 ? 6.674 -14.760 -15.030 1.00 94.88 201 GLU A C 1
ATOM 1659 O O . GLU A 1 201 ? 5.885 -15.670 -14.779 1.00 94.88 201 GLU A O 1
ATOM 1664 N N . ALA A 1 202 ? 7.335 -14.130 -14.052 1.00 94.44 202 ALA A N 1
ATOM 1665 C CA . ALA A 1 202 ? 7.291 -14.535 -12.647 1.00 94.44 202 ALA A CA 1
ATOM 1666 C C . ALA A 1 202 ? 6.021 -14.068 -11.906 1.00 94.44 202 ALA A C 1
ATOM 1668 O O . ALA A 1 202 ? 5.766 -14.506 -10.781 1.00 94.44 202 ALA A O 1
ATOM 1669 N N . TRP A 1 203 ? 5.217 -13.193 -12.523 1.00 95.19 203 TRP A N 1
ATOM 1670 C CA . TRP A 1 203 ? 4.050 -12.548 -11.905 1.00 95.19 203 TRP A CA 1
ATOM 1671 C C . TRP A 1 203 ? 2.748 -12.902 -12.640 1.00 95.19 203 TRP A C 1
ATOM 1673 O O . TRP A 1 203 ? 2.142 -12.052 -13.301 1.00 95.19 203 TRP A O 1
ATOM 1683 N N . PRO A 1 204 ? 2.282 -14.159 -12.550 1.00 94.50 204 PRO A N 1
ATOM 1684 C CA . PRO A 1 204 ? 1.124 -14.632 -13.310 1.00 94.50 204 PRO A CA 1
ATOM 1685 C C . PRO A 1 204 ? -0.185 -13.913 -12.949 1.00 94.50 204 PRO A C 1
ATOM 1687 O O . PRO A 1 204 ? -1.104 -13.893 -13.762 1.00 94.50 204 PRO A O 1
ATOM 1690 N N . GLN A 1 205 ? -0.271 -13.314 -11.756 1.00 95.50 205 GLN A N 1
ATOM 1691 C CA . GLN A 1 205 ? -1.450 -12.587 -11.272 1.00 95.50 205 GLN A CA 1
ATOM 1692 C C . GLN A 1 205 ? -1.401 -11.076 -11.548 1.00 95.50 205 GLN A C 1
ATOM 1694 O O . GLN A 1 205 ? -2.336 -10.359 -11.184 1.00 95.50 205 GLN A O 1
ATOM 1699 N N . LEU A 1 206 ? -0.339 -10.568 -12.191 1.00 97.38 206 LEU A N 1
ATOM 1700 C CA . LEU A 1 206 ? -0.175 -9.132 -12.399 1.00 97.38 206 LEU A CA 1
ATOM 1701 C C . LEU A 1 206 ? -1.276 -8.599 -13.320 1.00 97.38 206 LEU A C 1
ATOM 1703 O O . LEU A 1 206 ? -1.323 -8.919 -14.511 1.00 97.38 206 LEU A O 1
ATOM 1707 N N . ARG A 1 207 ? -2.139 -7.734 -12.797 1.00 96.75 207 ARG A N 1
ATOM 1708 C CA . ARG A 1 207 ? -3.195 -7.069 -13.570 1.00 96.75 207 ARG A CA 1
ATOM 1709 C C . ARG A 1 207 ? -2.862 -5.623 -13.917 1.00 96.75 207 ARG A C 1
ATOM 1711 O O . ARG A 1 207 ? -3.374 -5.134 -14.916 1.00 96.75 207 ARG A O 1
ATOM 1718 N N . GLU A 1 208 ? -1.990 -4.971 -13.147 1.00 97.69 208 GLU A N 1
ATOM 1719 C CA . GLU A 1 208 ? -1.599 -3.578 -13.381 1.00 97.69 208 GLU A CA 1
ATOM 1720 C C . GLU A 1 208 ? -0.100 -3.356 -13.136 1.00 97.69 208 GLU A C 1
ATOM 1722 O O . GLU A 1 208 ? 0.435 -3.694 -12.081 1.00 97.69 208 GLU A O 1
ATOM 1727 N N . LEU A 1 209 ? 0.569 -2.750 -14.118 1.00 97.19 209 LEU A N 1
ATOM 1728 C CA . LEU A 1 209 ? 1.927 -2.225 -14.013 1.00 97.19 209 LEU A CA 1
ATOM 1729 C C . LEU A 1 209 ? 1.883 -0.698 -14.127 1.00 97.19 209 LEU A C 1
ATOM 1731 O O . LEU A 1 209 ? 1.863 -0.133 -15.224 1.00 97.19 209 LEU A O 1
ATOM 1735 N N . THR A 1 210 ? 1.870 -0.009 -12.997 1.00 94.44 210 THR A N 1
ATOM 1736 C CA . THR A 1 210 ? 1.881 1.449 -12.979 1.00 94.44 210 THR A CA 1
ATOM 1737 C C . THR A 1 210 ? 3.286 1.967 -13.208 1.00 94.44 210 THR A C 1
ATOM 1739 O O . THR A 1 210 ? 4.223 1.687 -12.467 1.00 94.44 210 THR A O 1
ATOM 1742 N N . VAL A 1 211 ? 3.425 2.790 -14.237 1.00 90.25 211 VAL A N 1
ATOM 1743 C CA . VAL A 1 211 ? 4.628 3.563 -14.498 1.00 90.25 211 VAL A CA 1
ATOM 1744 C C . VAL A 1 211 ? 4.380 4.988 -14.005 1.00 90.25 211 VAL A C 1
ATOM 1746 O O . VAL A 1 211 ? 3.728 5.785 -14.689 1.00 90.25 211 VAL A O 1
ATOM 1749 N N . LEU A 1 212 ? 4.886 5.298 -12.810 1.00 85.12 212 LEU A N 1
ATOM 1750 C CA . LEU A 1 212 ? 4.689 6.572 -12.125 1.00 85.12 212 LEU A CA 1
ATOM 1751 C C . LEU A 1 212 ? 5.801 7.559 -12.487 1.00 85.12 212 LEU A C 1
ATOM 1753 O O . LEU A 1 212 ? 6.980 7.255 -12.350 1.00 85.12 212 LEU A O 1
ATOM 1757 N N . ASN A 1 213 ? 5.459 8.776 -12.913 1.00 76.88 213 ASN A N 1
ATOM 1758 C CA . ASN A 1 213 ? 6.437 9.867 -13.034 1.00 76.88 213 ASN A CA 1
ATOM 1759 C C . ASN A 1 213 ? 6.191 10.921 -11.942 1.00 76.88 213 ASN A C 1
ATOM 1761 O O . ASN A 1 213 ? 5.365 11.806 -12.189 1.00 76.88 213 ASN A O 1
ATOM 1765 N N . PRO A 1 214 ? 6.887 10.857 -10.791 1.00 64.31 214 PRO A N 1
ATOM 1766 C CA . PRO A 1 214 ? 6.738 11.823 -9.699 1.00 64.31 214 PRO A CA 1
ATOM 1767 C C . PRO A 1 214 ? 7.098 13.252 -10.124 1.00 64.31 214 PRO A C 1
ATOM 1769 O O . PRO A 1 214 ? 6.454 14.196 -9.691 1.00 64.31 214 PRO A O 1
ATOM 1772 N N . ASP A 1 215 ? 8.048 13.428 -11.052 1.00 62.94 215 ASP A N 1
ATOM 1773 C CA . ASP A 1 215 ? 8.469 14.763 -11.506 1.00 62.94 215 ASP A CA 1
ATOM 1774 C C . ASP A 1 215 ? 7.415 15.473 -12.383 1.00 62.94 215 ASP A C 1
ATOM 1776 O O . ASP A 1 215 ? 7.578 16.639 -12.734 1.00 62.94 215 ASP A O 1
ATOM 1780 N N . GLY A 1 216 ? 6.383 14.768 -12.871 1.00 59.31 216 GLY A N 1
ATOM 1781 C CA . GLY A 1 216 ? 5.350 15.335 -13.754 1.00 59.31 216 GLY A CA 1
ATOM 1782 C C . GLY A 1 216 ? 5.828 15.813 -15.143 1.00 59.31 216 GLY A C 1
ATOM 1783 O O . GLY A 1 216 ? 5.013 16.183 -15.985 1.00 59.31 216 GLY A O 1
ATOM 1784 N N . LEU A 1 217 ? 7.133 15.775 -15.436 1.00 55.53 217 LEU A N 1
ATOM 1785 C CA . LEU A 1 217 ? 7.709 16.290 -16.684 1.00 55.53 217 LEU A CA 1
ATOM 1786 C C . LEU A 1 217 ? 7.443 15.380 -17.906 1.00 55.53 217 LEU A C 1
ATOM 1788 O O . LEU A 1 217 ? 7.731 14.182 -17.886 1.00 55.53 217 LEU A O 1
ATOM 1792 N N . ASN A 1 218 ? 6.992 15.987 -19.014 1.00 66.12 218 ASN A N 1
ATOM 1793 C CA . ASN A 1 218 ? 6.848 15.393 -20.358 1.00 66.12 218 ASN A CA 1
ATOM 1794 C C . ASN A 1 218 ? 5.943 14.143 -20.440 1.00 66.12 218 ASN A C 1
ATOM 1796 O O . ASN A 1 218 ? 6.372 13.053 -20.832 1.00 66.12 218 ASN A O 1
ATOM 1800 N N . GLU A 1 219 ? 4.657 14.330 -20.144 1.00 70.38 219 GLU A N 1
ATOM 1801 C CA . GLU A 1 219 ? 3.608 13.302 -20.178 1.00 70.38 219 GLU A CA 1
ATOM 1802 C C . GLU A 1 219 ? 3.606 12.445 -21.457 1.00 70.38 219 GLU A C 1
ATOM 1804 O O . GLU A 1 219 ? 3.544 11.217 -21.392 1.00 70.38 219 GLU A O 1
ATOM 1809 N N . LYS A 1 220 ? 3.742 13.066 -22.637 1.00 74.12 220 LYS A N 1
ATOM 1810 C CA . LYS A 1 220 ? 3.732 12.356 -23.929 1.00 74.12 220 LYS A CA 1
ATOM 1811 C C . LYS A 1 220 ? 4.841 11.307 -24.021 1.00 74.12 220 LYS A C 1
ATOM 1813 O O . LYS A 1 220 ? 4.607 10.210 -24.524 1.00 74.12 220 LYS A O 1
ATOM 1818 N N . SER A 1 221 ? 6.048 11.641 -23.563 1.00 73.38 221 SER A N 1
ATOM 1819 C CA . SER A 1 221 ? 7.172 10.701 -23.525 1.00 73.38 221 SER A CA 1
ATOM 1820 C C . SER A 1 221 ? 6.925 9.586 -22.508 1.00 73.38 221 SER A C 1
ATOM 1822 O O . SER A 1 221 ? 7.194 8.420 -22.784 1.00 73.38 221 SER A O 1
ATOM 1824 N N . ARG A 1 222 ? 6.339 9.918 -21.354 1.00 76.88 222 ARG A N 1
ATOM 1825 C CA . ARG A 1 222 ? 6.083 8.955 -20.278 1.00 76.88 222 ARG A CA 1
ATOM 1826 C C . ARG A 1 222 ? 4.971 7.962 -20.611 1.00 76.88 222 ARG A C 1
ATOM 1828 O O . ARG A 1 222 ? 5.157 6.768 -20.407 1.00 76.88 222 ARG A O 1
ATOM 1835 N N . ARG A 1 223 ? 3.898 8.398 -21.276 1.00 82.44 223 ARG A N 1
ATOM 1836 C CA . ARG A 1 223 ? 2.865 7.499 -21.824 1.00 82.44 223 ARG A CA 1
ATOM 1837 C C . ARG A 1 223 ? 3.426 6.479 -22.823 1.00 82.44 223 ARG A C 1
ATOM 1839 O O . ARG A 1 223 ? 2.876 5.390 -22.956 1.00 82.44 223 ARG A O 1
ATOM 1846 N N . ARG A 1 224 ? 4.529 6.787 -23.523 1.00 87.12 224 ARG A N 1
ATOM 1847 C CA . ARG A 1 224 ? 5.205 5.811 -24.402 1.00 87.12 224 ARG A CA 1
ATOM 1848 C C . ARG A 1 224 ? 5.909 4.702 -23.618 1.00 87.12 224 ARG A C 1
ATOM 1850 O O . ARG A 1 224 ? 6.061 3.621 -24.166 1.00 87.12 224 ARG A O 1
ATOM 1857 N N . LEU A 1 225 ? 6.309 4.935 -22.369 1.00 89.31 225 LEU A N 1
ATOM 1858 C CA . LEU A 1 225 ? 6.966 3.921 -21.539 1.00 89.31 225 LEU A CA 1
ATOM 1859 C C . LEU A 1 225 ? 5.997 2.809 -21.126 1.00 89.31 225 LEU A C 1
ATOM 1861 O O . LEU A 1 225 ? 6.348 1.640 -21.244 1.00 89.31 225 LEU A O 1
ATOM 1865 N N . ALA A 1 226 ? 4.751 3.153 -20.786 1.00 92.25 226 ALA A N 1
ATOM 1866 C CA . ALA A 1 226 ? 3.696 2.157 -20.585 1.00 92.25 226 ALA A CA 1
ATOM 1867 C C . ALA A 1 226 ? 3.490 1.289 -21.844 1.00 92.25 226 ALA A C 1
ATOM 1869 O O . ALA A 1 226 ? 3.387 0.072 -21.754 1.00 92.25 226 ALA A O 1
ATOM 1870 N N . LYS A 1 227 ? 3.550 1.885 -23.048 1.00 94.31 227 LYS A N 1
ATOM 1871 C CA . LYS A 1 227 ? 3.497 1.115 -24.306 1.00 94.31 227 LYS A CA 1
ATOM 1872 C C . LYS A 1 227 ? 4.678 0.158 -24.473 1.00 94.31 227 LYS A C 1
ATOM 1874 O O . LYS A 1 227 ? 4.481 -0.938 -24.979 1.00 94.31 227 LYS A O 1
ATOM 1879 N N . VAL A 1 228 ? 5.883 0.559 -24.063 1.00 95.00 228 VAL A N 1
ATOM 1880 C CA . VAL A 1 228 ? 7.068 -0.317 -24.095 1.00 95.00 228 VAL A CA 1
ATOM 1881 C C . VAL A 1 228 ? 6.876 -1.515 -23.166 1.00 95.00 228 VAL A C 1
ATOM 1883 O O . VAL A 1 228 ? 7.159 -2.637 -23.574 1.00 95.00 228 VAL A O 1
ATOM 1886 N N . ALA A 1 229 ? 6.354 -1.292 -21.959 1.00 95.38 229 ALA A N 1
ATOM 1887 C CA . ALA A 1 229 ? 6.033 -2.377 -21.038 1.00 95.38 229 ALA A CA 1
AT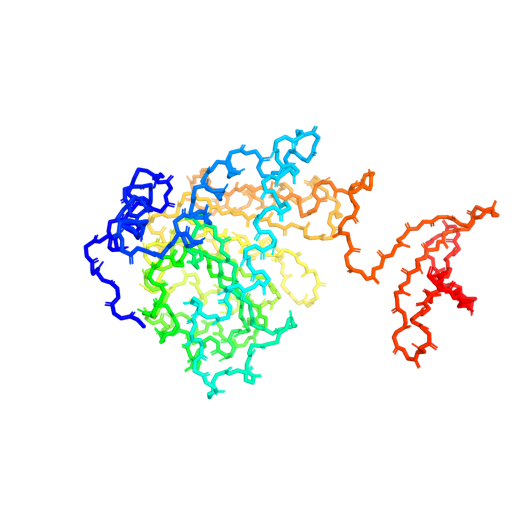OM 1888 C C . ALA A 1 229 ? 4.942 -3.308 -21.599 1.00 95.38 229 ALA A C 1
ATOM 1890 O O . ALA A 1 229 ? 5.125 -4.518 -21.586 1.00 95.38 229 ALA A O 1
ATOM 1891 N N . ASN A 1 230 ? 3.869 -2.766 -22.187 1.00 97.44 230 ASN A N 1
ATOM 1892 C CA . ASN A 1 230 ? 2.814 -3.568 -22.829 1.00 97.44 230 ASN A CA 1
ATOM 1893 C C . ASN A 1 230 ? 3.333 -4.414 -23.998 1.00 97.44 230 ASN A C 1
ATOM 1895 O O . ASN A 1 230 ? 2.934 -5.562 -24.163 1.00 97.44 230 ASN A O 1
ATOM 1899 N N . GLN A 1 231 ? 4.242 -3.863 -24.808 1.00 97.69 231 GLN A N 1
ATOM 1900 C CA . GLN A 1 231 ? 4.887 -4.610 -25.890 1.00 97.69 231 GLN A CA 1
ATOM 1901 C C . GLN A 1 231 ? 5.735 -5.766 -25.357 1.00 97.69 231 GLN A C 1
ATOM 1903 O O . GLN A 1 231 ? 5.692 -6.850 -25.927 1.00 97.69 231 GLN A O 1
ATOM 1908 N N . ALA A 1 232 ? 6.481 -5.540 -24.273 1.00 97.06 232 ALA A N 1
ATOM 1909 C CA . ALA A 1 232 ? 7.270 -6.579 -23.622 1.00 97.06 232 ALA A CA 1
ATOM 1910 C C . ALA A 1 232 ? 6.385 -7.662 -22.977 1.00 97.06 232 ALA A C 1
ATOM 1912 O O . ALA A 1 232 ? 6.706 -8.839 -23.079 1.00 97.06 232 ALA A O 1
ATOM 1913 N N . ALA A 1 233 ? 5.247 -7.269 -22.397 1.00 96.94 233 ALA A N 1
ATOM 1914 C CA . ALA A 1 233 ? 4.281 -8.175 -21.776 1.00 96.94 233 ALA A CA 1
ATOM 1915 C C . ALA A 1 233 ? 3.419 -8.957 -22.781 1.00 96.94 233 ALA A C 1
ATOM 1917 O O . ALA A 1 233 ? 2.735 -9.904 -22.400 1.00 96.94 233 ALA A O 1
ATOM 1918 N N . GLY A 1 234 ? 3.359 -8.521 -24.045 1.00 97.44 234 GLY A N 1
ATOM 1919 C CA . GLY A 1 234 ? 2.454 -9.086 -25.051 1.00 97.44 234 GLY A CA 1
ATOM 1920 C C . GLY A 1 234 ? 0.960 -8.843 -24.776 1.00 97.44 234 GLY A C 1
ATOM 1921 O O . GLY A 1 234 ? 0.116 -9.452 -25.430 1.00 97.44 234 GLY A O 1
ATOM 1922 N N . ARG A 1 235 ? 0.617 -7.964 -23.823 1.00 96.75 235 ARG A N 1
ATOM 1923 C CA . ARG A 1 235 ? -0.759 -7.625 -23.419 1.00 96.75 235 ARG A CA 1
ATOM 1924 C C . ARG A 1 235 ? -0.842 -6.216 -22.834 1.00 96.75 235 ARG A C 1
ATOM 1926 O O . ARG A 1 235 ? 0.170 -5.637 -22.443 1.00 96.75 235 ARG A O 1
ATOM 1933 N N . GLU A 1 236 ? -2.052 -5.674 -22.735 1.00 96.75 236 GLU A N 1
ATOM 1934 C CA . GLU A 1 236 ? -2.290 -4.431 -21.996 1.00 96.75 236 GLU A CA 1
ATOM 1935 C C . GLU A 1 236 ? -2.303 -4.715 -20.488 1.00 96.75 236 GLU A C 1
ATOM 1937 O O . GLU A 1 236 ? -3.209 -5.358 -19.969 1.00 96.75 236 GLU A O 1
ATOM 1942 N N . VAL A 1 237 ? -1.254 -4.271 -19.797 1.00 96.88 237 VAL A N 1
ATOM 1943 C CA . VAL A 1 237 ? -1.092 -4.399 -18.336 1.00 96.88 237 VAL A CA 1
ATOM 1944 C C . VAL A 1 237 ? -0.542 -3.116 -17.719 1.00 96.88 237 VAL A C 1
ATOM 1946 O O . VAL A 1 237 ? -0.843 -2.776 -16.581 1.00 96.88 237 VAL A O 1
ATOM 1949 N N . ALA A 1 238 ? 0.267 -2.380 -18.472 1.00 96.81 238 ALA A N 1
ATOM 1950 C CA . ALA A 1 238 ? 0.935 -1.184 -18.025 1.00 96.81 238 ALA A CA 1
ATOM 1951 C C . ALA A 1 238 ? 0.126 0.076 -18.310 1.00 96.81 238 ALA A C 1
ATOM 1953 O O . ALA A 1 238 ? -0.300 0.339 -19.442 1.00 96.81 238 ALA A O 1
ATOM 1954 N N . VAL A 1 239 ? 0.015 0.903 -17.277 1.00 94.19 239 VAL A N 1
ATOM 1955 C CA . VAL A 1 239 ? -0.630 2.211 -17.315 1.00 94.19 239 VAL A CA 1
ATOM 1956 C C . VAL A 1 239 ? 0.367 3.281 -16.904 1.00 94.19 239 VAL A C 1
ATOM 1958 O O . VAL A 1 239 ? 1.265 3.067 -16.093 1.00 94.19 239 VAL A O 1
ATOM 1961 N N . TYR A 1 240 ? 0.233 4.462 -17.495 1.00 89.25 240 TYR A N 1
ATOM 1962 C CA . TYR A 1 240 ? 0.984 5.624 -17.044 1.00 89.25 240 TYR A CA 1
ATOM 1963 C C . TYR A 1 240 ? 0.145 6.385 -16.026 1.00 89.25 240 TYR A C 1
ATOM 1965 O O . TYR A 1 240 ? -0.956 6.829 -16.364 1.00 89.25 240 TYR A O 1
ATOM 1973 N N . ARG A 1 241 ? 0.699 6.600 -14.832 1.00 84.50 241 ARG A N 1
ATOM 1974 C CA . ARG A 1 241 ? 0.152 7.549 -13.866 1.00 84.50 241 ARG A CA 1
ATOM 1975 C C . ARG A 1 241 ? 1.096 8.736 -13.744 1.00 84.50 241 ARG A C 1
ATOM 1977 O O . ARG A 1 241 ? 2.313 8.607 -13.579 1.00 84.50 241 ARG A O 1
ATOM 1984 N N . ARG A 1 242 ? 0.528 9.931 -13.868 1.00 74.50 242 ARG A N 1
ATOM 1985 C CA . ARG A 1 242 ? 1.232 11.148 -13.483 1.00 74.50 242 ARG A CA 1
ATOM 1986 C C . ARG A 1 242 ? 1.270 11.154 -11.959 1.00 74.50 242 ARG A C 1
ATOM 1988 O O . ARG A 1 242 ? 0.212 11.082 -11.349 1.00 74.50 242 ARG A O 1
ATOM 1995 N N . GLY A 1 243 ? 2.465 11.200 -11.371 1.00 65.06 243 GLY A N 1
ATOM 1996 C CA . GLY A 1 243 ? 2.575 11.448 -9.938 1.00 65.06 243 GLY A CA 1
ATOM 1997 C C . GLY A 1 243 ? 2.101 12.864 -9.659 1.00 65.06 243 GLY A C 1
ATOM 1998 O O . GLY A 1 243 ? 2.446 13.770 -10.424 1.00 65.06 243 GLY A O 1
ATOM 1999 N N . TYR A 1 244 ? 1.277 13.021 -8.625 1.00 59.12 244 TYR A N 1
ATOM 2000 C CA . TYR A 1 244 ? 0.682 14.305 -8.246 1.00 59.12 244 TYR A CA 1
ATOM 2001 C C . TYR A 1 244 ? -0.056 14.954 -9.441 1.00 59.12 244 TYR A C 1
ATOM 2003 O O . TYR A 1 244 ? 0.355 16.007 -9.942 1.00 59.12 244 TYR A O 1
ATOM 2011 N N . PRO A 1 245 ? -1.076 14.273 -10.014 1.00 47.94 245 PRO A N 1
ATOM 2012 C CA . PRO A 1 245 ? -1.790 14.762 -11.196 1.00 47.94 245 PRO A CA 1
ATOM 2013 C C . PRO A 1 245 ? -2.472 16.103 -10.907 1.00 47.94 245 PRO A C 1
ATOM 2015 O O . PRO A 1 245 ? -2.441 16.998 -11.758 1.00 47.94 245 PRO A O 1
ATOM 2018 N N . GLU A 1 246 ? -2.957 16.268 -9.677 1.00 47.81 246 GLU A N 1
ATOM 2019 C CA . GLU A 1 246 ? -3.127 17.558 -9.040 1.00 47.81 246 GLU A CA 1
ATOM 2020 C C . GLU A 1 246 ? -1.743 18.089 -8.633 1.00 47.81 246 GLU A C 1
ATOM 2022 O O . GLU A 1 246 ? -1.263 17.891 -7.518 1.00 47.81 246 GLU A O 1
ATOM 2027 N N . LEU A 1 247 ? -1.115 18.888 -9.496 1.00 39.69 247 LEU A N 1
ATOM 2028 C CA . LEU A 1 247 ? -0.563 20.113 -8.925 1.00 39.69 247 LEU A CA 1
ATOM 2029 C C . LEU A 1 247 ? -1.793 20.879 -8.454 1.00 39.69 247 LEU A C 1
ATOM 2031 O O . LEU A 1 247 ? -2.416 21.583 -9.248 1.00 39.69 247 LEU A O 1
ATOM 2035 N N . PHE A 1 248 ? -2.208 20.604 -7.218 1.00 34.53 248 PHE A N 1
ATOM 2036 C CA . PHE A 1 248 ? -3.315 21.269 -6.563 1.00 34.53 248 PHE A CA 1
ATOM 2037 C C . PHE A 1 248 ? -3.222 22.772 -6.861 1.00 34.53 248 PHE A C 1
ATOM 2039 O O . PHE A 1 248 ? -2.193 23.384 -6.554 1.00 34.53 248 PHE A O 1
ATOM 2046 N N . PRO A 1 249 ? -4.276 23.424 -7.376 1.00 38.50 249 PRO A N 1
ATOM 2047 C CA . PRO A 1 249 ? -4.583 24.755 -6.895 1.00 38.50 249 PRO A CA 1
ATOM 2048 C C . PRO A 1 249 ? -5.027 24.584 -5.433 1.00 38.50 249 PRO A C 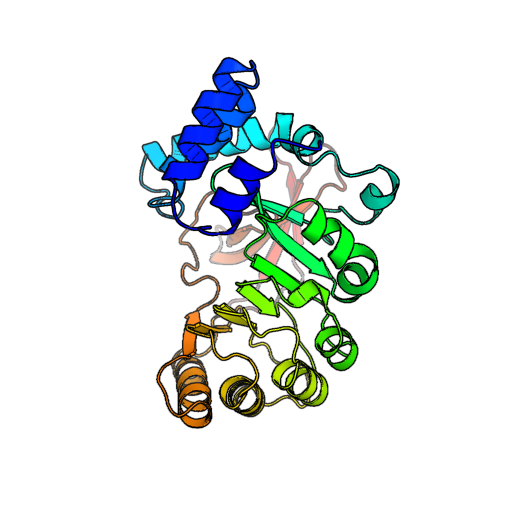1
ATOM 2050 O O . PRO A 1 249 ? -6.212 24.540 -5.156 1.00 38.50 249 PRO A O 1
ATOM 2053 N N . PHE A 1 250 ? -4.050 24.400 -4.539 1.00 37.19 250 PHE A N 1
ATOM 2054 C CA . PHE A 1 250 ? -4.158 24.314 -3.077 1.00 37.19 250 PHE A CA 1
ATOM 2055 C C . PHE A 1 250 ? -5.242 23.372 -2.494 1.00 37.19 250 PHE A C 1
ATOM 2057 O O . PHE A 1 250 ? -6.414 23.723 -2.437 1.00 37.19 250 PHE A O 1
ATOM 2064 N N . ALA A 1 251 ? -4.827 22.236 -1.921 1.00 36.84 251 ALA A N 1
ATOM 2065 C CA . ALA A 1 251 ? -5.511 21.643 -0.764 1.00 36.84 251 ALA A CA 1
ATOM 2066 C C . ALA A 1 251 ? -4.692 21.946 0.495 1.00 36.84 251 ALA A C 1
ATOM 2068 O O . ALA A 1 251 ? -3.461 21.988 0.442 1.00 36.84 251 ALA A O 1
ATOM 2069 N N . ALA A 1 252 ? -5.389 22.217 1.596 1.00 31.02 252 ALA A N 1
ATOM 2070 C CA . ALA A 1 252 ? -4.877 22.872 2.797 1.00 31.02 252 ALA A CA 1
ATOM 2071 C C . ALA A 1 252 ? -3.937 22.021 3.674 1.00 31.02 252 ALA A C 1
ATOM 2073 O O . ALA A 1 252 ? -3.468 22.517 4.693 1.00 31.02 252 ALA A O 1
ATOM 2074 N N . ASP A 1 253 ? -3.580 20.805 3.256 1.00 39.53 253 ASP A N 1
ATOM 2075 C CA . ASP A 1 253 ? -2.916 19.839 4.139 1.00 39.53 253 ASP A CA 1
ATOM 2076 C C . ASP A 1 253 ? -1.507 19.454 3.644 1.00 39.53 253 ASP A C 1
ATOM 2078 O O . ASP A 1 253 ? -1.070 18.307 3.753 1.00 39.53 253 ASP A O 1
ATOM 2082 N N . PHE A 1 254 ? -0.767 20.415 3.077 1.00 40.62 254 PHE A N 1
ATOM 2083 C CA . PHE A 1 254 ? 0.641 20.222 2.717 1.00 40.62 254 PHE A CA 1
ATOM 2084 C C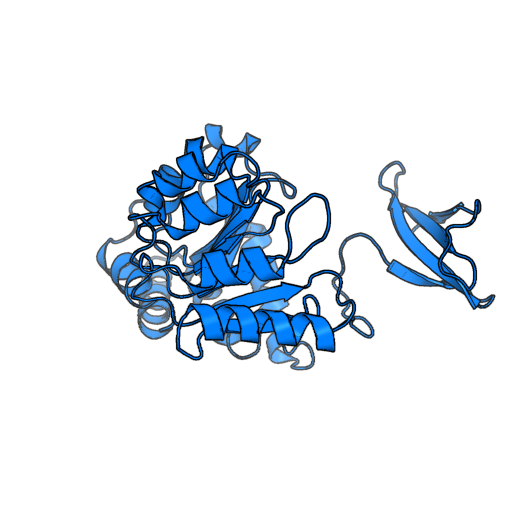 . PHE A 1 254 ? 1.572 20.572 3.876 1.00 40.62 254 PHE A C 1
ATOM 2086 O O . PHE A 1 254 ? 1.771 21.731 4.235 1.00 40.62 254 PHE A O 1
ATOM 2093 N N . TRP A 1 255 ? 2.212 19.538 4.405 1.00 44.12 255 TRP A N 1
ATOM 2094 C CA . TRP A 1 255 ? 3.200 19.638 5.461 1.00 44.12 255 TRP A CA 1
ATOM 2095 C C . TRP A 1 255 ? 4.565 20.038 4.866 1.00 44.12 255 TRP A C 1
ATOM 2097 O O . TRP A 1 255 ? 5.231 19.248 4.195 1.00 44.12 255 TRP A O 1
ATOM 2107 N N . TYR A 1 256 ? 4.958 21.285 5.158 1.00 51.53 256 TYR A N 1
ATOM 2108 C CA . TYR A 1 256 ? 6.329 21.822 5.234 1.00 51.53 256 TYR A CA 1
ATOM 2109 C C . TYR A 1 256 ? 6.947 22.609 4.066 1.00 51.53 256 TYR A C 1
ATOM 2111 O O . TYR A 1 256 ? 8.023 23.172 4.270 1.00 51.53 256 TYR A O 1
ATOM 2119 N N . THR A 1 257 ? 6.297 22.787 2.908 1.00 56.91 257 THR A N 1
ATOM 2120 C CA . THR A 1 257 ? 6.730 23.820 1.935 1.00 56.91 257 THR A CA 1
ATOM 2121 C C . THR A 1 257 ? 5.564 24.435 1.150 1.00 56.91 257 THR A C 1
ATOM 2123 O O . THR A 1 257 ? 4.871 23.726 0.428 1.00 56.91 257 THR A O 1
ATOM 2126 N N . PHE A 1 258 ? 5.398 25.757 1.224 1.00 60.44 258 PHE A N 1
ATOM 2127 C CA . PHE A 1 258 ? 4.384 26.573 0.554 1.00 60.44 258 PHE A CA 1
ATOM 2128 C C . PHE A 1 258 ? 4.977 27.307 -0.665 1.00 60.44 258 PHE A C 1
ATOM 2130 O O . PHE A 1 258 ? 5.550 28.393 -0.520 1.00 60.44 258 PHE A O 1
ATOM 2137 N N . PRO A 1 259 ? 4.882 26.758 -1.886 1.00 65.69 259 PRO A N 1
ATOM 2138 C CA . PRO A 1 259 ? 5.235 27.497 -3.092 1.00 65.69 259 PRO A CA 1
ATOM 2139 C C . PRO A 1 259 ? 4.206 28.606 -3.372 1.00 65.69 259 PRO A C 1
ATOM 2141 O O . PRO A 1 259 ? 3.007 28.424 -3.176 1.00 65.69 259 PRO A O 1
ATOM 2144 N N . GLY A 1 260 ? 4.654 29.756 -3.870 1.00 69.12 260 GLY A N 1
ATOM 2145 C CA . GLY A 1 260 ? 3.774 30.887 -4.149 1.00 69.12 260 GLY A CA 1
ATOM 2146 C C . GLY A 1 260 ? 4.468 32.063 -4.825 1.00 69.12 260 GLY A C 1
ATOM 2147 O O . GLY A 1 260 ? 5.565 31.941 -5.374 1.00 69.12 260 GLY A O 1
ATOM 2148 N N . TYR A 1 261 ? 3.807 33.217 -4.782 1.00 75.31 261 TYR A N 1
ATOM 2149 C CA . TYR A 1 261 ? 4.351 34.483 -5.258 1.00 75.31 261 TYR A CA 1
ATOM 2150 C C . TYR A 1 261 ? 4.301 35.523 -4.147 1.00 75.31 261 TYR A C 1
ATOM 2152 O O . TYR A 1 261 ? 3.324 35.602 -3.405 1.00 75.31 261 TYR A O 1
ATOM 2160 N N . LEU A 1 262 ? 5.339 36.349 -4.056 1.00 71.94 262 LEU A N 1
ATOM 2161 C CA . LEU A 1 262 ? 5.307 37.540 -3.214 1.00 71.94 262 LEU A CA 1
ATOM 2162 C C . LEU A 1 262 ? 4.408 38.622 -3.825 1.00 71.94 262 LEU A C 1
ATOM 2164 O O . LEU A 1 262 ? 4.142 38.578 -5.029 1.00 71.94 262 LEU A O 1
ATOM 2168 N N . PRO A 1 263 ? 3.993 39.642 -3.045 1.00 73.06 263 PRO A N 1
ATOM 2169 C CA . PRO A 1 263 ? 3.218 40.773 -3.565 1.00 73.06 263 PRO A CA 1
ATOM 2170 C C . PRO A 1 263 ? 3.878 41.497 -4.751 1.00 73.06 263 PRO A C 1
ATOM 2172 O O . PRO A 1 263 ? 3.196 42.125 -5.554 1.00 73.06 263 PRO A O 1
ATOM 2175 N N . ASP A 1 264 ? 5.203 41.388 -4.885 1.00 78.25 264 ASP A N 1
ATOM 2176 C CA . ASP A 1 264 ? 5.984 41.944 -5.997 1.00 78.25 264 ASP A CA 1
ATOM 2177 C C . ASP A 1 264 ? 6.052 41.033 -7.246 1.00 78.25 264 ASP A C 1
ATOM 2179 O O . ASP A 1 264 ? 6.700 41.373 -8.240 1.00 78.25 264 ASP A O 1
ATOM 2183 N N . GLY A 1 265 ? 5.390 39.872 -7.213 1.00 74.00 265 GLY A N 1
ATOM 2184 C CA . GLY A 1 265 ? 5.311 38.911 -8.311 1.00 74.00 265 GLY A CA 1
ATOM 2185 C C . GLY A 1 265 ? 6.516 37.976 -8.453 1.00 74.00 265 GLY A C 1
ATOM 2186 O O . GLY A 1 265 ? 6.595 37.244 -9.445 1.00 74.00 265 GLY A O 1
ATOM 2187 N N . ARG A 1 266 ? 7.472 37.967 -7.513 1.00 79.88 266 ARG A N 1
ATOM 2188 C CA . ARG A 1 266 ? 8.560 36.971 -7.495 1.00 79.88 266 ARG A CA 1
ATOM 2189 C C . ARG A 1 266 ? 8.059 35.615 -7.016 1.00 79.88 266 ARG A C 1
ATOM 2191 O O . ARG A 1 266 ? 7.279 35.546 -6.074 1.00 79.88 266 ARG A O 1
ATOM 2198 N N . MET A 1 267 ? 8.558 34.546 -7.636 1.00 79.50 267 MET A N 1
ATOM 2199 C CA . MET A 1 267 ? 8.306 33.181 -7.171 1.00 79.50 267 MET A CA 1
ATOM 2200 C C . MET A 1 267 ? 8.992 32.964 -5.825 1.00 79.50 267 MET A C 1
ATOM 2202 O O . MET A 1 267 ? 10.140 33.374 -5.639 1.00 79.50 267 MET A O 1
ATOM 2206 N N . ALA A 1 268 ? 8.304 32.303 -4.909 1.00 83.75 268 ALA A N 1
ATOM 2207 C CA . ALA A 1 268 ? 8.778 32.015 -3.571 1.00 83.75 268 ALA A CA 1
ATOM 2208 C C . ALA A 1 268 ? 8.375 30.606 -3.138 1.00 83.75 268 ALA A C 1
ATOM 2210 O O . ALA A 1 268 ? 7.447 30.013 -3.683 1.00 83.75 268 ALA A O 1
ATOM 2211 N N . MET A 1 269 ? 9.082 30.085 -2.147 1.00 80.69 269 MET A N 1
ATOM 2212 C CA . MET A 1 269 ? 8.727 28.884 -1.411 1.00 80.69 269 MET A CA 1
ATOM 2213 C C . MET A 1 269 ? 8.948 29.175 0.068 1.00 80.69 269 MET A C 1
ATOM 2215 O O . MET A 1 269 ? 10.079 29.458 0.455 1.00 80.69 269 MET A O 1
ATOM 2219 N N . ALA A 1 270 ? 7.890 29.155 0.872 1.00 76.88 270 ALA A N 1
ATOM 2220 C CA . ALA A 1 270 ? 7.997 29.225 2.325 1.00 76.88 270 ALA A CA 1
ATOM 2221 C C . ALA A 1 270 ? 8.106 27.814 2.906 1.00 76.88 270 ALA A C 1
ATOM 2223 O O . ALA A 1 270 ? 7.526 26.891 2.361 1.00 76.88 270 ALA A O 1
ATOM 2224 N N . ALA A 1 271 ? 8.836 27.625 3.988 1.00 74.25 271 ALA A N 1
ATOM 2225 C CA . ALA A 1 271 ? 8.959 26.369 4.715 1.00 74.25 271 ALA A CA 1
ATOM 2226 C C . ALA A 1 271 ? 8.965 26.690 6.206 1.00 74.25 271 ALA A C 1
ATOM 2228 O O . ALA A 1 271 ? 9.500 27.729 6.588 1.00 74.25 271 ALA A O 1
ATOM 2229 N N . GLU A 1 272 ? 8.393 25.838 7.048 1.00 69.19 272 GLU A N 1
ATOM 2230 C CA . GLU A 1 272 ? 8.490 26.051 8.494 1.00 69.19 272 GLU A CA 1
ATOM 2231 C C . GLU A 1 272 ? 9.933 25.865 8.978 1.00 69.19 272 GLU A C 1
ATOM 2233 O O . GLU A 1 272 ? 10.642 24.937 8.583 1.00 69.19 272 GLU A O 1
ATOM 2238 N N . ASP A 1 273 ? 10.362 26.776 9.842 1.00 68.12 273 ASP A N 1
ATOM 2239 C CA . ASP A 1 273 ? 11.612 26.758 10.575 1.00 68.12 273 ASP A CA 1
ATOM 2240 C C . ASP A 1 273 ? 11.305 26.628 12.070 1.00 68.12 273 ASP A C 1
ATOM 2242 O O . ASP A 1 273 ? 10.857 27.566 12.734 1.00 68.12 273 ASP A O 1
ATOM 2246 N N . HIS A 1 274 ? 11.568 25.434 12.598 1.00 72.81 274 HIS A N 1
ATOM 2247 C CA . HIS A 1 274 ? 11.401 25.097 14.012 1.00 72.81 274 HIS A CA 1
ATOM 2248 C C . HIS A 1 274 ? 12.661 25.372 14.847 1.00 72.81 274 HIS A C 1
ATOM 2250 O O . HIS A 1 274 ? 12.756 24.915 15.984 1.00 72.81 274 HIS A O 1
ATOM 2256 N N . SER A 1 275 ? 13.661 26.075 14.302 1.00 69.38 275 SER A N 1
ATOM 2257 C CA . SER A 1 275 ? 14.818 26.524 15.084 1.00 69.38 275 SER A CA 1
ATOM 2258 C C . SER A 1 275 ? 14.498 27.706 16.015 1.00 69.38 275 SER A C 1
ATOM 2260 O O . SER A 1 275 ? 15.327 28.054 16.859 1.00 69.38 275 SER A O 1
ATOM 2262 N N . THR A 1 276 ? 13.295 28.286 15.904 1.00 61.69 276 THR A N 1
ATOM 2263 C CA . THR A 1 276 ? 12.773 29.371 16.751 1.00 61.69 276 THR A CA 1
ATOM 2264 C C . THR A 1 276 ? 11.510 28.950 17.516 1.00 61.69 276 THR A C 1
ATOM 2266 O O . THR A 1 276 ? 10.808 28.034 17.091 1.00 61.69 276 THR A O 1
ATOM 2269 N N . ASP A 1 277 ? 11.214 29.634 18.629 1.00 70.69 277 ASP A N 1
ATOM 2270 C CA . ASP A 1 277 ? 9.990 29.461 19.431 1.00 70.69 277 ASP A CA 1
ATOM 2271 C C . ASP A 1 277 ? 9.291 30.830 19.631 1.00 70.69 277 ASP A C 1
ATOM 2273 O O . ASP A 1 277 ? 9.897 31.715 20.252 1.00 70.69 277 ASP A O 1
ATOM 2277 N N . PRO A 1 278 ? 8.079 31.051 19.075 1.00 69.38 278 PRO A N 1
ATOM 2278 C CA . PRO A 1 278 ? 7.327 30.119 18.227 1.00 69.38 278 PRO A CA 1
ATOM 2279 C C . PRO A 1 278 ? 8.026 29.847 16.873 1.00 69.38 278 PRO A C 1
ATOM 2281 O O . PRO A 1 278 ? 8.917 30.608 16.461 1.00 69.38 278 PRO A O 1
ATOM 2284 N N . PRO A 1 279 ? 7.655 28.761 16.164 1.00 68.88 279 PRO A N 1
ATOM 2285 C CA . PRO A 1 279 ? 8.171 28.468 14.829 1.00 68.88 279 PRO A CA 1
ATOM 2286 C C . PRO A 1 279 ? 7.966 29.641 13.861 1.00 68.88 279 PRO A C 1
ATOM 2288 O O . PRO A 1 279 ? 7.006 30.407 13.965 1.00 68.88 279 PRO A O 1
ATOM 2291 N N . SER A 1 280 ? 8.874 29.786 12.900 1.00 77.56 280 SER A N 1
ATOM 2292 C CA . SER A 1 280 ? 8.791 30.813 11.855 1.00 77.56 280 SER A CA 1
ATOM 2293 C C . SER A 1 280 ? 8.677 30.183 10.468 1.00 77.56 280 SER A C 1
ATOM 2295 O O . SER A 1 280 ? 8.834 28.980 10.305 1.00 77.56 280 SER A O 1
ATOM 2297 N N . LEU A 1 281 ? 8.379 30.977 9.443 1.00 75.06 281 LEU A N 1
ATOM 2298 C CA . LEU A 1 281 ? 8.425 30.564 8.043 1.00 75.06 281 LEU A CA 1
ATOM 2299 C C . LEU A 1 281 ? 9.697 31.102 7.393 1.00 75.06 281 LEU A C 1
ATOM 2301 O O . LEU A 1 281 ? 9.850 32.312 7.245 1.00 75.06 281 LEU A O 1
ATOM 2305 N N . CYS A 1 282 ? 10.576 30.213 6.946 1.00 83.44 282 CYS A N 1
ATOM 2306 C CA . CYS A 1 282 ? 11.701 30.518 6.072 1.00 83.44 282 CYS A CA 1
ATOM 2307 C C . CYS A 1 282 ? 11.228 30.589 4.618 1.00 83.44 282 CYS A C 1
ATOM 2309 O O . CYS A 1 282 ? 10.744 29.606 4.065 1.00 83.44 282 CYS A O 1
ATOM 2311 N N . VAL A 1 283 ? 11.383 31.739 3.970 1.00 82.75 283 VAL A N 1
ATOM 2312 C CA . VAL A 1 283 ? 10.938 31.969 2.597 1.00 82.75 283 VAL A CA 1
ATOM 2313 C C . VAL A 1 283 ? 12.126 32.149 1.670 1.00 82.75 283 VAL A C 1
ATOM 2315 O O . VAL A 1 283 ? 12.946 33.045 1.852 1.00 82.75 283 VAL A O 1
ATOM 2318 N N . ILE A 1 284 ? 12.186 31.309 0.644 1.00 81.81 284 ILE A N 1
ATOM 2319 C CA . ILE A 1 284 ? 13.231 31.260 -0.376 1.00 81.81 284 ILE A CA 1
ATOM 2320 C C . ILE A 1 284 ? 12.657 31.795 -1.687 1.00 81.81 284 ILE A C 1
ATOM 2322 O O . ILE A 1 284 ? 11.620 31.310 -2.138 1.00 81.81 284 ILE A O 1
ATOM 2326 N N . THR A 1 285 ? 13.323 32.747 -2.346 1.00 83.44 285 THR A N 1
ATOM 2327 C CA . THR A 1 285 ? 12.828 33.304 -3.621 1.00 83.44 285 THR A CA 1
ATOM 2328 C C . THR A 1 285 ? 13.563 32.808 -4.856 1.00 83.44 285 THR A C 1
ATOM 2330 O O . THR A 1 285 ? 14.739 32.440 -4.826 1.00 83.44 285 THR A O 1
ATOM 2333 N N . PHE A 1 286 ? 12.868 32.872 -5.990 1.00 80.88 286 PHE A N 1
ATOM 2334 C CA . PHE A 1 286 ? 13.321 32.426 -7.300 1.00 80.88 286 PHE A CA 1
ATOM 2335 C C . PHE A 1 286 ? 13.076 33.520 -8.346 1.00 80.88 286 PHE A C 1
ATOM 2337 O O . PHE A 1 286 ? 12.081 34.247 -8.318 1.00 80.88 286 PHE A O 1
ATOM 2344 N N . ASN A 1 287 ? 13.990 33.645 -9.309 1.00 77.94 287 ASN A N 1
ATOM 2345 C CA . ASN A 1 287 ? 13.807 34.558 -10.436 1.00 77.94 287 ASN A CA 1
ATOM 2346 C C . ASN A 1 287 ? 12.792 33.997 -11.445 1.00 77.94 287 ASN A C 1
ATOM 2348 O O . ASN A 1 287 ? 12.442 32.826 -11.386 1.00 77.94 287 ASN A O 1
ATOM 2352 N N . LYS A 1 288 ? 12.380 34.792 -12.443 1.00 75.50 288 LYS A N 1
ATOM 2353 C CA . LYS A 1 288 ? 11.389 34.388 -13.469 1.00 75.50 288 LYS A CA 1
ATOM 2354 C C . LYS A 1 288 ? 11.742 33.120 -14.268 1.00 75.50 288 LYS A C 1
ATOM 2356 O O . LYS A 1 288 ? 10.883 32.587 -14.957 1.00 75.50 288 LYS A O 1
ATOM 2361 N N . ARG A 1 289 ? 12.993 32.649 -14.209 1.00 71.00 289 ARG A N 1
ATOM 2362 C CA . ARG A 1 289 ? 13.461 31.404 -14.843 1.00 71.00 289 ARG A CA 1
ATOM 2363 C C . ARG A 1 289 ? 13.488 30.213 -13.874 1.00 71.00 289 ARG A C 1
ATOM 2365 O O . ARG A 1 289 ? 13.996 29.163 -14.245 1.00 71.00 289 ARG A O 1
ATOM 2372 N N . GLY A 1 290 ? 12.993 30.377 -12.646 1.00 57.50 290 GLY A N 1
ATOM 2373 C CA . GLY A 1 290 ? 12.984 29.341 -11.611 1.00 57.50 290 GLY A CA 1
ATOM 2374 C C . GLY A 1 290 ? 14.338 29.117 -10.935 1.00 57.50 290 GLY A C 1
ATOM 2375 O O . GLY A 1 290 ? 14.516 28.113 -10.257 1.00 57.50 290 GLY A O 1
ATOM 2376 N N . VAL A 1 291 ? 15.312 30.020 -11.109 1.00 68.62 291 VAL A N 1
ATOM 2377 C CA . VAL A 1 291 ? 16.617 29.907 -10.435 1.00 68.62 291 VAL A CA 1
ATOM 2378 C C . VAL A 1 291 ? 16.536 30.591 -9.077 1.00 68.62 291 VAL A C 1
ATOM 2380 O O . VAL A 1 291 ? 16.156 31.765 -9.010 1.00 68.62 291 VAL A O 1
ATOM 2383 N N . GLN A 1 292 ? 16.917 29.869 -8.020 1.00 73.81 292 GLN A N 1
ATOM 2384 C CA . GLN A 1 292 ? 16.955 30.390 -6.657 1.00 73.81 292 GLN A CA 1
ATOM 2385 C C . GLN A 1 292 ? 17.834 31.645 -6.591 1.00 73.81 292 GLN A C 1
ATOM 2387 O O . GLN A 1 292 ? 18.961 31.689 -7.091 1.00 73.81 292 GLN A O 1
ATOM 2392 N N . THR A 1 293 ? 17.279 32.689 -5.999 1.00 79.75 293 THR A N 1
ATOM 2393 C CA . THR A 1 293 ? 17.980 33.938 -5.695 1.00 79.75 293 THR A CA 1
ATOM 2394 C C . THR A 1 293 ? 18.673 33.831 -4.338 1.00 79.75 293 THR A C 1
ATOM 2396 O O . THR A 1 293 ? 18.454 32.879 -3.599 1.00 79.75 293 THR A O 1
ATOM 2399 N N . LYS A 1 294 ? 19.520 34.800 -3.989 1.00 80.81 294 LYS A N 1
ATOM 2400 C CA . LYS A 1 294 ? 20.187 34.809 -2.678 1.00 80.81 294 LYS A CA 1
ATOM 2401 C C . LYS A 1 294 ? 19.298 35.323 -1.541 1.00 80.81 294 LYS A C 1
ATOM 2403 O O . LYS A 1 294 ? 19.757 35.345 -0.404 1.00 80.81 294 LYS A O 1
ATOM 2408 N N . ASP A 1 295 ? 18.075 35.747 -1.846 1.00 76.38 295 ASP A N 1
ATOM 2409 C CA . ASP A 1 295 ? 17.189 36.335 -0.853 1.00 76.38 295 ASP A CA 1
ATOM 2410 C C . ASP A 1 295 ? 16.445 35.217 -0.105 1.00 76.38 295 ASP A C 1
ATOM 2412 O O . ASP A 1 295 ? 15.735 34.407 -0.711 1.00 76.38 295 ASP A O 1
ATOM 2416 N N . THR A 1 296 ? 16.623 35.203 1.216 1.00 79.25 296 THR A N 1
ATOM 2417 C CA . THR A 1 296 ? 15.886 34.367 2.169 1.00 79.25 296 THR A CA 1
ATOM 2418 C C . THR A 1 296 ? 15.382 35.265 3.296 1.00 79.25 296 THR A C 1
ATOM 2420 O O . THR A 1 296 ? 16.145 36.095 3.792 1.00 79.25 296 THR A O 1
ATOM 2423 N N . PHE A 1 297 ? 14.125 35.124 3.712 1.00 80.81 297 PHE A N 1
ATOM 2424 C CA . PHE A 1 297 ? 13.546 35.901 4.818 1.00 80.81 297 PHE A CA 1
ATOM 2425 C C . PHE A 1 297 ? 12.715 35.023 5.747 1.00 80.81 297 PHE A C 1
ATOM 2427 O O . PHE A 1 297 ? 12.179 34.009 5.319 1.00 80.81 297 PHE A O 1
ATOM 2434 N N . TYR A 1 298 ? 12.618 35.427 7.013 1.00 80.62 298 TYR A N 1
ATOM 2435 C CA . TYR A 1 298 ? 11.893 34.698 8.049 1.00 80.62 298 TYR A CA 1
ATOM 2436 C C . TYR A 1 298 ? 10.656 35.490 8.468 1.00 80.62 298 TYR A C 1
ATOM 2438 O O . TYR A 1 298 ? 10.747 36.696 8.702 1.00 80.62 298 TYR A O 1
ATOM 2446 N N . VAL A 1 299 ? 9.508 34.823 8.544 1.00 73.81 299 VAL A N 1
ATOM 2447 C CA . VAL A 1 299 ? 8.234 35.411 8.969 1.00 73.81 299 VAL A CA 1
ATOM 2448 C C . VAL A 1 299 ? 7.780 34.695 10.230 1.00 73.81 299 VAL A C 1
ATOM 2450 O O . VAL A 1 299 ? 7.545 33.494 10.198 1.00 73.81 299 VAL A O 1
ATOM 2453 N N . SER A 1 300 ? 7.671 35.409 11.346 1.00 70.69 300 SER A N 1
ATOM 2454 C CA . SER A 1 300 ? 7.106 34.839 12.572 1.00 70.69 300 SER A CA 1
ATOM 2455 C C . SER A 1 300 ? 5.648 34.450 12.340 1.00 70.69 300 SER A C 1
ATOM 2457 O O . SER A 1 300 ? 4.884 35.240 11.778 1.00 70.69 300 SER A O 1
ATOM 2459 N N . LEU A 1 301 ? 5.272 33.241 12.757 1.00 53.69 301 LEU A N 1
ATOM 2460 C CA . LEU A 1 301 ? 3.868 32.854 12.785 1.00 53.69 301 LEU A CA 1
ATOM 2461 C C . LEU A 1 301 ? 3.149 33.693 13.859 1.00 53.69 301 LEU A C 1
ATOM 2463 O O . LEU A 1 301 ? 3.750 33.971 14.899 1.00 53.69 301 LEU A O 1
ATOM 2467 N N . PRO A 1 302 ? 1.919 34.169 13.600 1.00 51.53 302 PRO A N 1
ATOM 2468 C CA . PRO A 1 302 ? 1.116 34.808 14.637 1.00 51.53 302 PRO A CA 1
ATOM 2469 C C . PRO A 1 302 ? 0.805 33.806 15.760 1.00 51.53 302 PRO A C 1
ATOM 2471 O O . PRO A 1 302 ? 0.691 32.611 15.484 1.00 51.53 302 PRO A O 1
ATOM 2474 N N . ASP A 1 303 ? 0.690 34.314 16.991 1.00 51.19 303 ASP A N 1
ATOM 2475 C CA . ASP A 1 303 ? 0.320 33.539 18.190 1.00 51.19 303 ASP A CA 1
ATOM 2476 C C . ASP A 1 303 ? -1.039 32.825 18.052 1.00 51.19 303 ASP A C 1
ATOM 2478 O O . ASP A 1 303 ? -1.973 33.421 17.456 1.00 51.19 303 ASP A O 1
#

Radius of gyration: 21.78 Å; chains: 1; bounding box: 43×59×50 Å